Protein 1RKI (pdb70)

B-factor: mean 33.98, std 9.23, range [17.57, 75.01]

Nearest PDB structures (foldseek):
  1rki-assembly2_B  TM=8.905E-01  e=1.228E-16  Pyrobaculum aerophilum
  8tcg-assembly1_C  TM=5.844E-01  e=1.275E-01  synthetic construct
  7lmx-assembly1_A  TM=5.784E-01  e=2.463E-01  synthetic construct
  5kow-assembly1_A  TM=4.210E-01  e=9.748E-01  Nocardia farcinica
  6not-assembly1_A  TM=4.544E-01  e=1.315E+00  Rickettsia prowazekii str. Madrid E

Organism: Pyrobaculum aerophilum (strain ATCC 51768 / DSM 7523 / JCM 9630 / CIP 104966 / NBRC 100827 / IM2) (NCBI:txid178306)

InterPro domains:
  IPR021540 PAE0736-like, N-terminal domain [PF11424] (4-68)
  IPR048305 PAE0736-like, C-terminal domain [PF20997] (70-98)

Secondary structure (DSSP, 8-state):
--EEEEEEE-TT-HHHHHHHHHHHHTTT-TT-EEEEEETTEEEEEE-HHHHHHHHTSHHHHTTEEEEEEESEEESS----SSEEEEEETTEEEEEEPTT--/--EEEEEE--GGGHHIIIIIIHHHHHHH-TT-EEEEEETTEEEEEE-HHHHHHHHTSHHHHTT-SEEEEESEEESS----SS-EEEEETTEEEEE--

CATH classification: 3.30.70.1650

Foldseek 3Di:
DKWKKKWFWDFPCQAVLQVVLLVQLCVVPVPKDKDRFAGRIIIIIDDVVSSVVVCPDPVNVNTTDDMDIFHDKDLDDDDDDQWDWDATNSIITTHHDPDDD/DKKKKKWFFALVCQCCCQPVLQVQLCVVPVPKDKDAQDSGIIIIIDDPVSSCVRCVPCSNVVGTPDMDIFHDKDQDDDDDDQWDWDAGPNITTIHHD

Structure (mmCIF, N/CA/C/O backbone):
data_1RKI
#
_entry.id   1RKI
#
_cell.length_a   105.483
_cell.length_b   43.717
_cell.length_c   52.717
_cell.angle_alpha   90.00
_cell.angle_beta   113.24
_cell.angle_gamma   90.00
#
_symmetry.space_group_name_H-M   'C 1 2 1'
#
loop_
_entity.id
_entity.type
_entity.pdbx_description
1 polymer 'hypothetical protein'
2 non-polymer 'SULFATE ION'
3 non-polymer 'ACETATE ION'
4 non-polymer 'CHLORIDE ION'
5 non-polymer 'HEXAETHYLENE GLYCOL'
6 non-polymer 'TETRAETHYLENE GLYCOL'
7 water water
#
loop_
_atom_site.group_PDB
_atom_site.id
_atom_site.type_symbol
_atom_site.label_atom_id
_atom_site.label_alt_id
_atom_site.label_comp_id
_atom_site.label_asym_id
_atom_site.label_entity_id
_atom_site.label_seq_id
_atom_site.pdbx_PDB_ins_code
_atom_site.Cartn_x
_atom_site.Cartn_y
_atom_site.Cartn_z
_atom_site.occupancy
_atom_site.B_iso_or_equiv
_atom_site.auth_seq_id
_atom_site.auth_comp_id
_atom_site.auth_asym_id
_atom_site.auth_atom_id
_atom_site.pdbx_PDB_model_num
ATOM 1 N N . MET A 1 1 ? -8.064 18.062 23.948 1.00 44.61 1 MET A N 1
ATOM 2 C CA . MET A 1 1 ? -6.625 18.363 24.151 1.00 45.24 1 MET A CA 1
ATOM 3 C C . MET A 1 1 ? -5.853 17.320 23.368 1.00 43.72 1 MET A C 1
ATOM 4 O O . MET A 1 1 ? -6.245 16.142 23.396 1.00 43.15 1 MET A O 1
ATOM 9 N N . LYS A 1 2 ? -4.777 17.733 22.677 1.00 42.11 2 LYS A N 1
ATOM 10 C CA . LYS A 1 2 ? -3.995 16.771 21.875 1.00 40.25 2 LYS A CA 1
ATOM 11 C C . LYS A 1 2 ? -3.101 15.899 22.768 1.00 37.67 2 LYS A C 1
ATOM 12 O O . LYS A 1 2 ? -2.511 16.370 23.758 1.00 36.15 2 LYS A O 1
ATOM 18 N N . LYS A 1 3 ? -3.026 14.623 22.424 1.00 33.83 3 LYS A N 1
ATOM 19 C CA . LYS A 1 3 ? -2.099 13.695 23.063 1.00 33.02 3 LYS A CA 1
ATOM 20 C C . LYS A 1 3 ? -1.120 13.188 22.012 1.00 31.36 3 LYS A C 1
ATOM 21 O O . LYS A 1 3 ? -1.295 13.442 20.772 1.00 29.09 3 LYS A O 1
ATOM 27 N N . HIS A 1 4 ? -0.133 12.397 22.492 1.00 30.59 4 HIS A N 1
ATOM 28 C CA . HIS A 1 4 ? 0.905 11.857 21.658 1.00 28.56 4 HIS A CA 1
ATOM 29 C C . HIS A 1 4 ? 0.793 10.371 21.842 1.00 29.70 4 HIS A C 1
ATOM 30 O O . HIS A 1 4 ? 1.147 9.848 22.902 1.00 28.31 4 HIS A O 1
ATOM 37 N N . ILE A 1 5 ? 0.193 9.736 20.842 1.00 27.25 5 ILE A N 1
ATOM 38 C CA . ILE A 1 5 ? -0.267 8.372 20.958 1.00 27.88 5 ILE A CA 1
ATOM 39 C C . ILE A 1 5 ? 0.640 7.468 20.085 1.00 28.07 5 ILE A C 1
ATOM 40 O O . ILE A 1 5 ? 0.915 7.762 18.914 1.00 27.89 5 ILE A O 1
ATOM 45 N N . ILE A 1 6 ? 1.073 6.360 20.674 1.00 27.18 6 ILE A N 1
ATOM 46 C CA . ILE A 1 6 ? 1.757 5.292 19.938 1.00 28.11 6 ILE A CA 1
ATOM 47 C C . ILE A 1 6 ? 0.779 4.128 19.735 1.00 29.61 6 ILE A C 1
ATOM 48 O O . ILE A 1 6 ? 0.221 3.552 20.685 1.00 29.07 6 ILE A O 1
ATOM 53 N N . ILE A 1 7 ? 0.537 3.812 18.451 1.00 28.56 7 ILE A N 1
ATOM 54 C CA . ILE A 1 7 ? -0.329 2.684 18.056 1.00 27.81 7 ILE A CA 1
ATOM 55 C C . ILE A 1 7 ? 0.514 1.489 17.681 1.00 28.96 7 ILE A C 1
ATOM 56 O O . ILE A 1 7 ? 1.421 1.606 16.889 1.00 28.47 7 ILE A O 1
ATOM 61 N N . LYS A 1 8 ? 0.240 0.348 18.331 1.00 28.33 8 LYS A N 1
ATOM 62 C CA . LYS A 1 8 ? 0.896 -0.910 17.986 1.00 30.44 8 LYS A CA 1
ATOM 63 C C . LYS A 1 8 ? 0.086 -1.546 16.900 1.00 29.43 8 LYS A C 1
ATOM 64 O O . LYS A 1 8 ? -1.122 -1.739 17.060 1.00 30.96 8 LYS A O 1
ATOM 70 N N . THR A 1 9 ? 0.733 -1.833 15.772 1.00 30.09 9 THR A N 1
ATOM 71 C CA . THR A 1 9 ? 0.091 -2.440 14.604 1.00 29.47 9 THR A CA 1
ATOM 72 C C . THR A 1 9 ? 0.557 -3.805 14.358 1.00 28.92 9 THR A C 1
ATOM 73 O O . THR A 1 9 ? 1.502 -4.267 14.972 1.00 32.29 9 THR A O 1
ATOM 77 N N . ILE A 1 10 ? -0.086 -4.486 13.427 1.00 30.02 10 ILE A N 1
ATOM 78 C CA . ILE A 1 10 ? 0.493 -5.695 12.917 1.00 30.74 10 ILE A CA 1
ATOM 79 C C . ILE A 1 10 ? 1.778 -5.370 12.096 1.00 30.22 10 ILE A C 1
ATOM 80 O O . ILE A 1 10 ? 1.971 -4.240 11.548 1.00 30.39 10 ILE A O 1
ATOM 85 N N . PRO A 1 11 ? 2.669 -6.341 12.020 1.00 30.10 11 PRO A N 1
ATOM 86 C CA . PRO A 1 11 ? 3.931 -6.137 11.325 1.00 29.42 11 PRO A CA 1
ATOM 87 C C . PRO A 1 11 ? 3.735 -5.744 9.858 1.00 28.52 11 PRO A C 1
ATOM 88 O O . PRO A 1 11 ? 2.760 -6.116 9.206 1.00 29.37 11 PRO A O 1
ATOM 92 N N . LYS A 1 12 ? 4.634 -4.889 9.379 1.00 27.59 12 LYS A N 1
ATOM 93 C CA . LYS A 1 12 ? 4.794 -4.581 7.958 1.00 30.55 12 LYS A CA 1
ATOM 94 C C . LYS A 1 12 ? 3.810 -3.570 7.391 1.00 29.22 12 LYS A C 1
ATOM 95 O O . LYS A 1 12 ? 3.947 -3.159 6.259 1.00 30.65 12 LYS A O 1
ATOM 101 N N . LYS A 1 13 ? 2.820 -3.175 8.169 1.00 28.67 13 LYS A N 1
ATOM 102 C CA . LYS A 1 13 ? 1.832 -2.205 7.701 1.00 27.38 13 LYS A CA 1
ATOM 103 C C . LYS A 1 13 ? 1.894 -0.825 8.284 1.00 26.98 13 LYS A C 1
ATOM 104 O O . LYS A 1 13 ? 0.947 -0.101 8.146 1.00 27.30 13 LYS A O 1
ATOM 110 N N . GLU A 1 14 ? 2.994 -0.427 8.918 1.00 24.90 14 GLU A N 1
ATOM 111 C CA . GLU A 1 14 ? 3.102 0.852 9.576 1.00 24.93 14 GLU A CA 1
ATOM 112 C C . GLU A 1 14 ? 2.836 2.037 8.638 1.00 23.13 14 GLU A C 1
ATOM 113 O O . GLU A 1 14 ? 2.102 2.995 8.996 1.00 23.76 14 GLU A O 1
ATOM 119 N N . GLU A 1 15 ? 3.539 2.080 7.515 1.00 23.41 15 GLU A N 1
ATOM 120 C CA . GLU A 1 15 ? 3.388 3.168 6.595 1.00 23.33 15 GLU A CA 1
ATOM 121 C C . GLU A 1 15 ? 1.956 3.345 6.079 1.00 24.28 15 GLU A C 1
ATOM 122 O O . GLU A 1 15 ? 1.410 4.474 6.019 1.00 24.69 15 GLU A O 1
ATOM 128 N N . ILE A 1 16 ? 1.345 2.263 5.643 1.00 25.45 16 ILE A N 1
ATOM 129 C CA . ILE A 1 16 ? -0.042 2.383 5.147 1.00 25.99 16 ILE A CA 1
ATOM 130 C C . ILE A 1 16 ? -1.000 2.787 6.257 1.00 25.53 16 ILE A C 1
ATOM 131 O O . ILE A 1 16 ? -1.885 3.579 6.037 1.00 23.53 16 ILE A O 1
ATOM 136 N N . ILE A 1 17 ? -0.845 2.218 7.449 1.00 26.25 17 ILE A N 1
ATOM 137 C CA . ILE A 1 17 ? -1.739 2.590 8.560 1.00 25.91 17 ILE A CA 1
ATOM 138 C C . ILE A 1 17 ? -1.618 4.060 8.933 1.00 26.48 17 ILE A C 1
ATOM 139 O O . ILE A 1 17 ? -2.623 4.726 9.154 1.00 28.02 17 ILE A O 1
ATOM 144 N N . SER A 1 18 ? -0.390 4.613 8.950 1.00 24.51 18 SER A N 1
ATOM 145 C CA . SER A 1 18 ? -0.178 6.004 9.266 1.00 26.47 18 SER A CA 1
ATOM 146 C C . SER A 1 18 ? -0.864 6.874 8.237 1.00 26.34 18 SER A C 1
ATOM 147 O O . SER A 1 18 ? -1.493 7.880 8.566 1.00 25.03 18 SER A O 1
ATOM 150 N N . ARG A 1 19 ? -0.677 6.537 6.963 1.00 24.88 19 ARG A N 1
ATOM 151 C CA . ARG A 1 19 ? -1.254 7.335 5.868 1.00 26.08 19 ARG A CA 1
ATOM 152 C C . ARG A 1 19 ? -2.757 7.333 5.941 1.00 25.18 19 ARG A C 1
ATOM 153 O O . ARG A 1 19 ? -3.397 8.374 5.871 1.00 24.87 19 ARG A O 1
ATOM 161 N N . ASP A 1 20 ? -3.336 6.174 6.164 1.00 25.49 20 ASP A N 1
ATOM 162 C CA . ASP A 1 20 ? -4.785 6.013 6.111 1.00 26.23 20 ASP A CA 1
ATOM 163 C C . ASP A 1 20 ? -5.446 6.606 7.340 1.00 26.46 20 ASP A C 1
ATOM 164 O O . ASP A 1 20 ? -6.527 7.142 7.249 1.00 25.85 20 ASP A O 1
ATOM 169 N N . LEU A 1 21 ? -4.810 6.520 8.515 1.00 27.43 21 LEU A N 1
ATOM 170 C CA . LEU A 1 21 ? -5.364 7.094 9.726 1.00 27.02 21 LEU A CA 1
ATOM 171 C C . LEU A 1 21 ? -5.388 8.603 9.609 1.00 26.70 21 LEU A C 1
ATOM 172 O O . LEU A 1 21 ? -6.356 9.213 9.914 1.00 27.09 21 LEU A O 1
ATOM 177 N N . CYS A 1 22 ? -4.347 9.179 9.037 1.00 27.00 22 CYS A N 1
ATOM 178 C CA . CYS A 1 22 ? -4.330 10.650 8.857 1.00 27.64 22 CYS A CA 1
ATOM 179 C C . CYS A 1 22 ? -5.440 11.148 7.897 1.00 28.78 22 CYS A C 1
ATOM 180 O O . CYS A 1 22 ? -6.068 12.196 8.182 1.00 27.90 22 CYS A O 1
ATOM 183 N N . ASP A 1 23 ? -5.741 10.366 6.835 1.00 28.01 23 ASP A N 1
ATOM 184 C CA . ASP A 1 23 ? -6.821 10.656 5.910 1.00 29.41 23 ASP A CA 1
ATOM 185 C C . ASP A 1 23 ? -8.200 10.464 6.515 1.00 30.33 23 ASP A C 1
ATOM 186 O O . ASP A 1 23 ? -9.132 11.091 6.102 1.00 32.91 23 ASP A O 1
ATOM 191 N N . CYS A 1 24 ? -8.315 9.601 7.510 1.00 28.06 24 CYS A N 1
ATOM 192 C CA . CYS A 1 24 ? -9.562 9.426 8.250 1.00 27.00 24 CYS A CA 1
ATOM 193 C C . CYS A 1 24 ? -9.752 10.512 9.286 1.00 27.12 24 CYS A C 1
ATOM 194 O O . CYS A 1 24 ? -10.858 11.064 9.425 1.00 26.80 24 CYS A O 1
ATOM 197 N N . ILE A 1 25 ? -8.704 10.836 10.018 1.00 25.20 25 ILE A N 1
ATOM 198 C CA . ILE A 1 25 ? -8.858 11.800 11.117 1.00 25.57 25 ILE A CA 1
ATOM 199 C C . ILE A 1 25 ? -8.985 13.260 10.641 1.00 26.79 25 ILE A C 1
ATOM 200 O O . ILE A 1 25 ? -9.615 14.030 11.347 1.00 25.87 25 ILE A O 1
ATOM 205 N N . TYR A 1 26 ? -8.418 13.602 9.465 1.00 26.98 26 TYR A N 1
ATOM 206 C CA . TYR A 1 26 ? -8.438 14.974 8.910 1.00 27.27 26 TYR A CA 1
ATOM 207 C C . TYR A 1 26 ? -9.815 15.632 9.000 1.00 27.99 26 TYR A C 1
ATOM 208 O O . TYR A 1 26 ? -9.913 16.792 9.427 1.00 27.15 26 TYR A O 1
ATOM 217 N N . TYR A 1 27 ? -10.876 14.919 8.639 1.00 28.48 27 TYR A N 1
ATOM 218 C CA . TYR A 1 27 ? -12.240 15.383 8.767 1.00 28.96 27 TYR A CA 1
ATOM 219 C C . TYR A 1 27 ? -12.569 15.966 10.172 1.00 30.26 27 TYR A C 1
ATOM 220 O O . TYR A 1 27 ? -13.229 16.991 10.290 1.00 29.78 27 TYR A O 1
ATOM 229 N N . TYR A 1 28 ? -12.134 15.262 11.206 1.00 29.27 28 TYR A N 1
ATOM 230 C CA . TYR A 1 28 ? -12.384 15.646 12.593 1.00 29.17 28 TYR A CA 1
ATOM 231 C C . TYR A 1 28 ? -11.407 16.668 13.122 1.00 29.11 28 TYR A C 1
ATOM 232 O O . TYR A 1 28 ? -11.752 17.448 14.041 1.00 28.37 28 TYR A O 1
ATOM 241 N N . ASP A 1 29 ? -10.175 16.643 12.590 1.00 28.00 29 ASP A N 1
ATOM 242 C CA . ASP A 1 29 ? -9.060 17.474 13.083 1.00 28.50 29 ASP A CA 1
ATOM 243 C C . ASP A 1 29 ? -8.054 17.754 11.997 1.00 28.53 29 ASP A C 1
ATOM 244 O O . ASP A 1 29 ? -7.205 16.914 11.702 1.00 28.59 29 ASP A O 1
ATOM 249 N N . ASN A 1 30 ? -8.160 18.940 11.377 1.00 29.62 30 ASN A N 1
ATOM 250 C CA . ASN A 1 30 ? -7.335 19.255 10.201 1.00 30.59 30 ASN A CA 1
ATOM 251 C C . ASN A 1 30 ? -5.865 19.408 10.539 1.00 30.91 30 ASN A C 1
ATOM 252 O O . ASN A 1 30 ? -5.030 19.468 9.622 1.00 31.54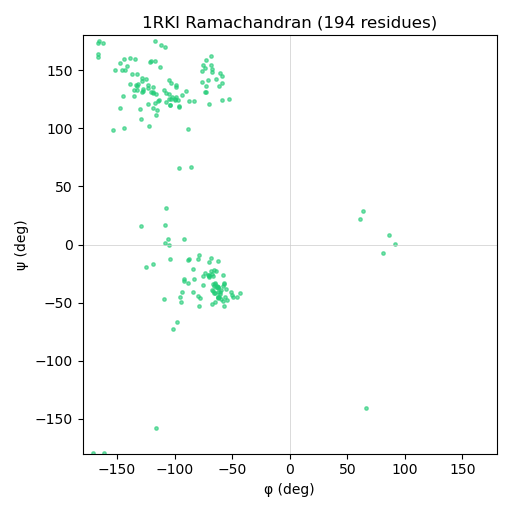 30 ASN A O 1
ATOM 257 N N . SER A 1 31 ? -5.564 19.486 11.837 1.00 29.71 31 SER A N 1
ATOM 258 C CA . SER A 1 31 ? -4.197 19.574 12.386 1.00 29.61 31 SER A CA 1
ATOM 259 C C . SER A 1 31 ? -3.505 18.240 12.756 1.00 28.58 31 SER A C 1
ATOM 260 O O . SER A 1 31 ? -2.373 18.246 13.275 1.00 27.49 31 SER A O 1
ATOM 263 N N . VAL A 1 32 ? -4.144 17.104 12.469 1.00 26.28 32 VAL A N 1
ATOM 264 C CA . VAL A 1 32 ? -3.554 15.835 12.877 1.00 26.48 32 VAL A CA 1
ATOM 265 C C . VAL A 1 32 ? -2.183 15.635 12.220 1.00 26.71 32 VAL A C 1
ATOM 266 O O . VAL A 1 32 ? -1.967 16.066 11.053 1.00 26.25 32 VAL A O 1
ATOM 270 N N . ILE A 1 33 ? -1.296 14.956 12.939 1.00 28.91 33 ILE A N 1
ATOM 271 C CA . ILE A 1 33 ? -0.002 14.502 12.417 1.00 28.56 33 ILE A CA 1
ATOM 272 C C . ILE A 1 33 ? 0.156 13.066 12.670 1.00 28.49 33 ILE A C 1
ATOM 273 O O . ILE A 1 33 ? -0.139 12.600 13.761 1.00 28.11 33 ILE A O 1
ATOM 278 N N . CYS A 1 34 ? 0.563 12.336 11.633 1.00 28.24 34 CYS A N 1
ATOM 279 C CA . CYS A 1 34 ? 0.866 10.938 11.789 1.00 26.75 34 CYS A CA 1
ATOM 280 C C . CYS A 1 34 ? 2.193 10.617 11.136 1.00 27.84 34 CYS A C 1
ATOM 281 O O . CYS A 1 34 ? 2.509 11.201 10.083 1.00 29.40 34 CYS A O 1
ATOM 284 N N . LYS A 1 35 ? 2.954 9.652 11.697 1.00 25.77 35 LYS A N 1
ATOM 285 C CA . LYS A 1 35 ? 4.116 9.081 11.010 1.00 27.19 35 LYS A CA 1
ATOM 286 C C . LYS A 1 35 ? 4.341 7.663 11.478 1.00 27.54 35 LYS A C 1
ATOM 287 O O . LYS A 1 35 ? 4.075 7.342 12.663 1.00 26.89 35 LYS A O 1
ATOM 293 N N . PRO A 1 36 ? 4.901 6.804 10.606 1.00 26.43 36 PRO A N 1
ATOM 294 C CA . PRO A 1 36 ? 5.406 5.516 11.088 1.00 27.27 36 PRO A CA 1
ATOM 295 C C . PRO A 1 36 ? 6.706 5.777 11.890 1.00 28.49 36 PRO A C 1
ATOM 296 O O . PRO A 1 36 ? 7.568 6.564 11.421 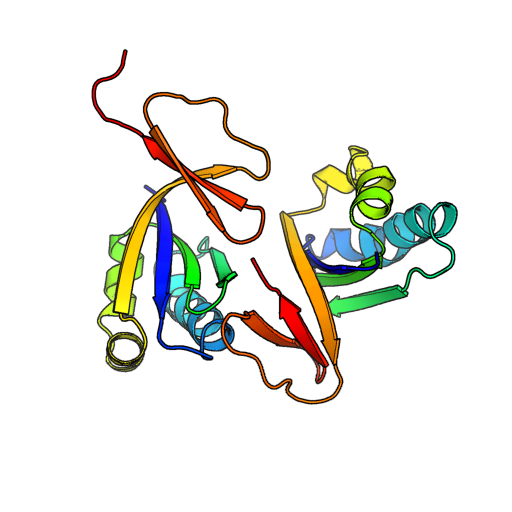1.00 29.22 36 PRO A O 1
ATOM 300 N N . ILE A 1 37 ? 6.876 5.130 13.032 1.00 29.07 37 ILE A N 1
ATOM 301 C CA . ILE A 1 37 ? 7.973 5.445 13.952 1.00 30.98 37 ILE A CA 1
ATOM 302 C C . ILE A 1 37 ? 8.899 4.304 14.362 1.00 31.41 37 ILE A C 1
ATOM 303 O O . ILE A 1 37 ? 10.060 4.561 14.717 1.00 33.00 37 ILE A O 1
ATOM 308 N N . GLY A 1 38 ? 8.465 3.042 14.202 1.00 31.22 38 GLY A N 1
ATOM 309 C CA . GLY A 1 38 ? 9.296 1.866 14.455 1.00 30.45 38 GLY A CA 1
ATOM 310 C C . GLY A 1 38 ? 8.596 0.594 13.974 1.00 29.29 38 GLY A C 1
ATOM 311 O O . GLY A 1 38 ? 7.459 0.667 13.429 1.00 26.81 38 GLY A O 1
ATOM 312 N N . PRO A 1 39 ? 9.226 -0.560 14.157 1.00 28.58 39 PRO A N 1
ATOM 313 C CA . PRO A 1 39 ? 8.602 -1.844 13.810 1.00 29.15 39 PRO A CA 1
ATOM 314 C C . PRO A 1 39 ? 7.307 -1.992 14.602 1.00 29.47 39 PRO A C 1
ATOM 315 O O . PRO A 1 39 ? 7.334 -1.903 15.837 1.00 30.50 39 PRO A O 1
ATOM 319 N N . SER A 1 40 ? 6.205 -2.204 13.894 1.00 29.72 40 SER A N 1
ATOM 320 C CA . SER A 1 40 ? 4.893 -2.355 14.470 1.00 28.94 40 SER A CA 1
ATOM 321 C C . SER A 1 40 ? 4.400 -1.118 15.265 1.00 28.53 40 SER A C 1
ATOM 322 O O . SER A 1 40 ? 3.488 -1.250 16.085 1.00 27.69 40 SER A O 1
ATOM 325 N N . LYS A 1 41 ? 4.940 0.070 15.000 1.00 28.85 41 LYS A N 1
ATOM 326 C CA . LYS A 1 41 ? 4.508 1.274 15.725 1.00 28.44 41 LYS A CA 1
ATOM 327 C C . LYS A 1 41 ? 4.266 2.527 14.848 1.00 29.06 41 LYS A C 1
ATOM 328 O O . LYS A 1 41 ? 5.126 2.885 14.026 1.00 28.06 41 LYS A O 1
ATOM 334 N N . VAL A 1 42 ? 3.129 3.169 15.091 1.00 27.79 42 VAL A N 1
ATOM 335 C CA . VAL A 1 42 ? 2.715 4.420 14.436 1.00 27.71 42 VAL A CA 1
ATOM 336 C C . VAL A 1 42 ? 2.448 5.504 15.484 1.00 28.77 42 VAL A C 1
ATOM 337 O O . VAL A 1 42 ? 1.813 5.206 16.479 1.00 27.69 42 VAL A O 1
ATOM 341 N N . TYR A 1 43 ? 2.959 6.705 15.232 1.00 26.93 43 TYR A N 1
ATOM 342 C CA . TYR A 1 43 ? 2.671 7.936 16.001 1.00 26.51 43 TYR A CA 1
ATOM 343 C C . TYR A 1 43 ? 1.538 8.788 15.428 1.00 27.80 43 TYR A C 1
ATOM 344 O O . TYR A 1 43 ? 1.546 9.112 14.227 1.00 27.83 43 TYR A O 1
ATOM 353 N N . VAL A 1 44 ? 0.569 9.153 16.282 1.00 25.48 44 VAL A N 1
ATOM 354 C CA . VAL A 1 44 ? -0.483 10.135 15.913 1.00 26.46 44 VAL A CA 1
ATOM 355 C C . VAL A 1 44 ? -0.609 11.165 17.006 1.00 26.69 44 VAL A C 1
ATOM 356 O O . VAL A 1 44 ? -0.632 10.802 18.200 1.00 25.96 44 VAL A O 1
ATOM 360 N N . SER A 1 45 ? -0.749 12.432 16.630 1.00 26.95 45 SER A N 1
ATOM 361 C CA . SER A 1 45 ? -1.076 13.488 17.552 1.00 28.61 45 SER A CA 1
ATOM 362 C C . SER A 1 45 ? -2.423 14.044 17.163 1.00 28.30 45 SER A C 1
ATOM 363 O O . SER A 1 45 ? -2.586 14.633 16.080 1.00 28.35 45 SER A O 1
ATOM 366 N N . THR A 1 46 ? -3.391 13.777 18.037 1.00 27.12 46 THR A N 1
ATOM 367 C CA . THR A 1 46 ? -4.753 14.297 17.976 1.00 27.84 46 THR A CA 1
ATOM 368 C C . THR A 1 46 ? -5.397 14.030 19.337 1.00 27.75 46 THR A C 1
ATOM 369 O O . THR A 1 46 ? -4.790 13.514 20.198 1.00 28.09 46 THR A O 1
ATOM 373 N N . SER A 1 47 ? -6.600 14.507 19.521 1.00 28.98 47 SER A N 1
ATOM 374 C CA . SER A 1 47 ? -7.435 14.113 20.705 1.00 30.74 47 SER A CA 1
ATOM 375 C C . SER A 1 47 ? -7.841 12.636 20.625 1.00 32.80 47 SER A C 1
ATOM 376 O O . SER A 1 47 ? -7.979 12.048 19.521 1.00 33.06 47 SER A O 1
ATOM 380 N N . LEU A 1 48 ? -8.029 12.018 21.781 1.00 31.52 48 LEU A N 1
ATOM 381 C CA . LEU A 1 48 ? -8.246 10.562 21.814 1.00 32.57 48 LEU A CA 1
ATOM 382 C C . LEU A 1 48 ? -9.563 10.175 21.127 1.00 31.94 48 LEU A C 1
ATOM 383 O O . LEU A 1 48 ? -9.648 9.123 20.456 1.00 30.47 48 LEU A O 1
ATOM 388 N N . GLU A 1 49 ? -10.545 11.047 21.303 1.00 32.67 49 GLU A N 1
ATOM 389 C CA . GLU A 1 49 ? -11.881 10.875 20.757 1.00 34.17 49 GLU A CA 1
ATOM 390 C C . GLU A 1 49 ? -11.866 10.803 19.217 1.00 33.29 49 GLU A C 1
ATOM 391 O O . GLU A 1 49 ? -12.545 9.967 18.625 1.00 33.31 49 GLU A O 1
ATOM 401 N N . ASN A 1 50 ? -11.078 11.670 18.602 1.00 32.32 50 ASN A N 1
ATOM 402 C CA . ASN A 1 50 ? -10.893 11.681 17.132 1.00 31.17 50 ASN A CA 1
ATOM 403 C C . ASN A 1 50 ? -10.194 10.424 16.655 1.00 32.50 50 ASN A C 1
ATOM 404 O O . ASN A 1 50 ? -10.650 9.798 15.647 1.00 32.34 50 ASN A O 1
ATOM 409 N N . LEU A 1 51 ? -9.169 9.980 17.391 1.00 29.98 51 LEU A N 1
ATOM 410 C CA . LEU A 1 51 ? -8.514 8.709 17.074 1.00 30.65 51 LEU A CA 1
ATOM 411 C C . LEU A 1 51 ? -9.492 7.508 17.136 1.00 32.36 51 LEU A C 1
ATOM 412 O O . LEU A 1 51 ? -9.473 6.655 16.225 1.00 31.30 51 LEU A O 1
ATOM 417 N N . GLU A 1 52 ? -10.286 7.442 18.211 1.00 32.11 52 GLU A N 1
ATOM 418 C CA . GLU A 1 52 ? -11.205 6.303 18.438 1.00 33.75 52 GLU A CA 1
ATOM 419 C C . GLU A 1 52 ? -12.308 6.279 17.397 1.00 33.18 52 GLU A C 1
ATOM 420 O O . GLU A 1 52 ? -12.726 5.194 17.040 1.00 33.06 52 GLU A O 1
ATOM 426 N N . LYS A 1 53 ? -12.770 7.443 16.937 1.00 32.59 53 LYS A N 1
ATOM 427 C CA . LYS A 1 53 ? -13.787 7.453 15.858 1.00 33.23 53 LYS A CA 1
ATOM 428 C C . LYS A 1 53 ? -13.307 6.726 14.617 1.00 31.95 53 LYS A C 1
ATOM 429 O O . LYS A 1 53 ? -14.092 6.024 13.957 1.00 31.40 53 LYS A O 1
ATOM 435 N N . CYS A 1 54 ? -12.005 6.844 14.339 1.00 31.52 54 CYS A N 1
ATOM 436 C CA . CYS A 1 54 ? -11.367 6.123 13.224 1.00 30.80 54 CYS A CA 1
ATOM 437 C C . CYS A 1 54 ? -10.932 4.684 13.532 1.00 31.12 54 CYS A C 1
ATOM 438 O O . CYS A 1 54 ? -11.122 3.782 12.710 1.00 31.71 54 CYS A O 1
ATOM 441 N N . LEU A 1 55 ? -10.363 4.436 14.716 1.00 31.07 55 LEU A N 1
ATOM 442 C CA . LEU A 1 55 ? -9.907 3.092 15.104 1.00 32.99 55 LEU A CA 1
ATOM 443 C C . LEU A 1 55 ? -11.024 2.039 15.229 1.00 33.59 55 LEU A C 1
ATOM 444 O O . LEU A 1 55 ? -10.740 0.842 15.108 1.00 35.18 55 LEU A O 1
ATOM 449 N N . GLN A 1 56 ? -12.253 2.460 15.442 1.00 32.57 56 GLN A N 1
ATOM 450 C CA . GLN A 1 56 ? -13.408 1.566 15.394 1.00 34.52 56 GLN A CA 1
ATOM 451 C C . GLN A 1 56 ? -13.930 1.200 14.005 1.00 32.88 56 GLN A C 1
ATOM 452 O O . GLN A 1 56 ? -14.843 0.358 13.887 1.00 33.98 56 GLN A O 1
ATOM 458 N N . LEU A 1 57 ? -13.465 1.819 12.942 1.00 30.11 57 LEU A N 1
ATOM 459 C CA . LEU A 1 57 ? -13.856 1.360 11.602 1.00 29.08 57 LEU A CA 1
ATOM 460 C C . LEU A 1 57 ? -13.255 -0.025 11.318 1.00 28.25 57 LEU A C 1
ATOM 461 O O . LEU A 1 57 ? -12.159 -0.349 11.793 1.00 27.86 57 LEU A O 1
ATOM 466 N N . HIS A 1 58 ? -13.974 -0.837 10.521 1.00 25.63 58 HIS A N 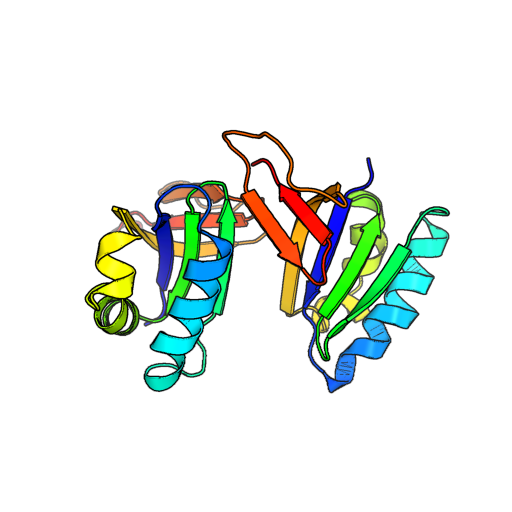1
ATOM 467 C CA . HIS A 1 58 ? -13.572 -2.187 10.221 1.00 25.44 58 HIS A CA 1
ATOM 468 C C . HIS A 1 58 ? -12.162 -2.273 9.758 1.00 25.38 58 HIS A C 1
ATOM 469 O O . HIS A 1 58 ? -11.383 -3.157 10.260 1.00 23.46 58 HIS A O 1
ATOM 476 N N . TYR A 1 59 ? -11.748 -1.338 8.868 1.00 24.32 59 TYR A N 1
ATOM 477 C CA . TYR A 1 59 ? -10.440 -1.428 8.252 1.00 24.01 59 TYR A CA 1
ATOM 478 C C . TYR A 1 59 ? -9.305 -1.400 9.333 1.00 26.22 59 TYR A C 1
ATOM 479 O O . TYR A 1 59 ? -8.295 -2.169 9.220 1.00 26.37 59 TYR A O 1
ATOM 488 N N . PHE A 1 60 ? -9.490 -0.579 10.348 1.00 27.08 60 PHE A N 1
ATOM 489 C CA . PHE A 1 60 ? -8.415 -0.296 11.346 1.00 28.69 60 PHE A CA 1
ATOM 490 C C . PHE A 1 60 ? -8.459 -1.291 12.477 1.00 31.40 60 PHE A C 1
ATOM 491 O O . PHE A 1 60 ? -7.412 -1.647 12.997 1.00 31.08 60 PHE A O 1
ATOM 499 N N . LYS A 1 61 ? -9.666 -1.767 12.831 1.00 33.44 61 LYS A N 1
ATOM 500 C CA . LYS A 1 61 ? -9.840 -2.812 13.860 1.00 35.10 61 LYS A CA 1
ATOM 501 C C . LYS A 1 61 ? -8.946 -3.996 13.579 1.00 35.48 61 LYS A C 1
ATOM 502 O O . LYS A 1 61 ? -8.332 -4.516 14.488 1.00 34.57 61 LYS A O 1
ATOM 508 N N . LYS A 1 62 ? -8.843 -4.383 12.299 1.00 35.66 62 LYS A N 1
ATOM 509 C CA . LYS A 1 62 ? -8.047 -5.568 11.915 1.00 36.22 62 LYS A CA 1
ATOM 510 C C . LYS A 1 62 ? -6.507 -5.361 12.074 1.00 34.72 62 LYS A C 1
ATOM 511 O O . LYS A 1 62 ? -5.696 -6.269 12.233 1.00 36.66 62 LYS A O 1
ATOM 517 N N . LEU A 1 63 ? -6.106 -4.131 11.973 1.00 32.95 63 LEU A N 1
ATOM 518 C CA . LEU A 1 63 ? -4.689 -3.827 11.781 1.00 31.27 63 LEU A CA 1
ATOM 519 C C . LEU A 1 63 ? -4.025 -3.314 13.033 1.00 30.57 63 LEU A C 1
ATOM 520 O O . LEU A 1 63 ? -2.784 -3.211 13.060 1.00 28.78 63 LEU A O 1
ATOM 525 N N . VAL A 1 64 ? -4.809 -2.955 14.053 1.00 31.84 64 VAL A N 1
ATOM 526 C CA . VAL A 1 64 ? -4.276 -2.267 15.253 1.00 32.05 64 VAL A CA 1
ATOM 527 C C . VAL A 1 64 ? -4.494 -3.192 16.452 1.00 33.24 64 VAL A C 1
ATOM 528 O O . VAL A 1 64 ? -5.611 -3.739 16.651 1.00 32.89 64 VAL A O 1
ATOM 532 N N . LYS A 1 65 ? -3.432 -3.405 17.206 1.00 33.01 65 LYS A N 1
ATOM 533 C CA . LYS A 1 65 ? -3.408 -4.298 18.370 1.00 35.12 65 LYS A CA 1
ATOM 534 C C . LYS A 1 65 ? -3.656 -3.538 19.697 1.00 34.93 65 LYS A C 1
ATOM 535 O O . LYS A 1 65 ? -4.351 -4.038 20.561 1.00 36.76 65 LYS A O 1
ATOM 541 N N . ASN A 1 66 ? -3.020 -2.403 19.909 1.00 34.33 66 ASN A N 1
ATOM 542 C CA . ASN A 1 66 ? -3.192 -1.625 21.137 1.00 34.00 66 ASN A CA 1
ATOM 543 C C . ASN A 1 66 ? -2.707 -0.209 20.943 1.00 32.95 66 ASN A C 1
ATOM 544 O O . ASN A 1 66 ? -2.137 0.103 19.895 1.00 31.78 66 ASN A O 1
ATOM 549 N N . ILE A 1 67 ? -2.941 0.632 21.950 1.00 30.86 67 ILE A N 1
ATOM 550 C CA . ILE A 1 67 ? -2.384 1.978 21.931 1.00 31.61 67 ILE A CA 1
ATOM 551 C C . ILE A 1 67 ? -1.764 2.376 23.252 1.00 30.30 67 ILE A C 1
ATOM 552 O O . ILE A 1 67 ? -2.158 1.822 24.304 1.00 30.21 67 ILE A O 1
ATOM 557 N N . GLU A 1 68 ? -0.884 3.382 23.228 1.00 29.76 68 GLU A N 1
ATOM 558 C CA . GLU A 1 68 ? -0.252 3.887 24.469 1.00 31.94 68 GLU A CA 1
ATOM 559 C C . GLU A 1 68 ? -0.305 5.384 24.381 1.00 30.77 68 GLU A C 1
ATOM 560 O O . GLU A 1 68 ? 0.083 5.956 23.365 1.00 28.69 68 GLU A O 1
ATOM 566 N N . ILE A 1 69 ? -0.820 6.042 25.408 1.00 30.01 69 ILE A N 1
ATOM 567 C CA . ILE A 1 69 ? -1.016 7.469 25.350 1.00 28.68 69 ILE A CA 1
ATOM 568 C C . ILE A 1 69 ? 0.051 8.214 26.197 1.00 29.33 69 ILE A C 1
ATOM 569 O O . ILE A 1 69 ? 0.231 7.898 27.386 1.00 28.99 69 ILE A O 1
ATOM 574 N N . PHE A 1 70 ? 0.713 9.208 25.605 1.00 29.20 70 PHE A N 1
ATOM 575 C CA . PHE A 1 70 ? 1.754 10.003 26.255 1.00 29.64 70 PHE A CA 1
ATOM 576 C C . PHE A 1 70 ? 1.308 11.453 26.236 1.00 30.86 70 PHE A C 1
ATOM 577 O O . PHE A 1 70 ? 0.475 11.860 25.396 1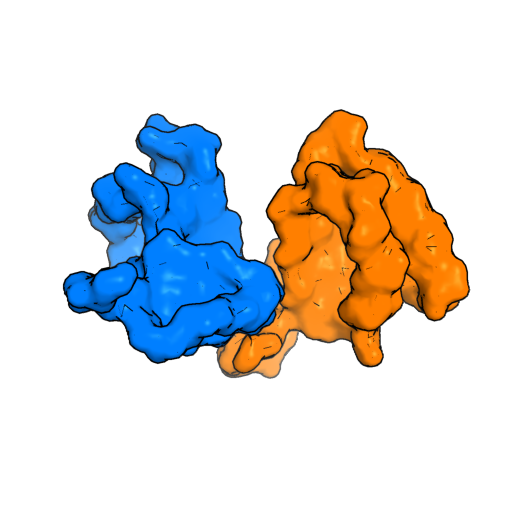.00 30.03 70 PHE A O 1
ATOM 585 N N . ASP A 1 71 ? 1.893 12.214 27.160 1.00 33.57 71 ASP A N 1
ATOM 586 C CA . ASP A 1 71 ? 1.591 13.618 27.392 1.00 35.21 71 ASP A CA 1
ATOM 587 C C . ASP A 1 71 ? 2.486 14.536 26.599 1.00 36.06 71 ASP A C 1
ATOM 588 O O . ASP A 1 71 ? 2.029 15.632 26.240 1.00 36.55 71 ASP A O 1
ATOM 593 N N . GLU A 1 72 ? 3.742 14.119 26.347 1.00 36.82 72 GLU A N 1
ATOM 594 C CA . GLU A 1 72 ? 4.725 14.951 25.663 1.00 37.28 72 GLU A CA 1
ATOM 595 C C . GLU A 1 72 ? 5.598 14.177 24.704 1.00 37.37 72 GLU A C 1
ATOM 596 O O . GLU A 1 72 ? 5.837 12.994 24.885 1.00 35.67 72 GLU A O 1
ATOM 602 N N . VAL A 1 73 ? 6.102 14.889 23.701 1.00 37.41 73 VAL A N 1
ATOM 603 C CA . VAL A 1 73 ? 7.148 14.358 22.838 1.00 38.69 73 VAL A CA 1
ATOM 604 C C . VAL A 1 73 ? 8.320 15.390 22.769 1.00 39.83 73 VAL A C 1
ATOM 605 O O . VA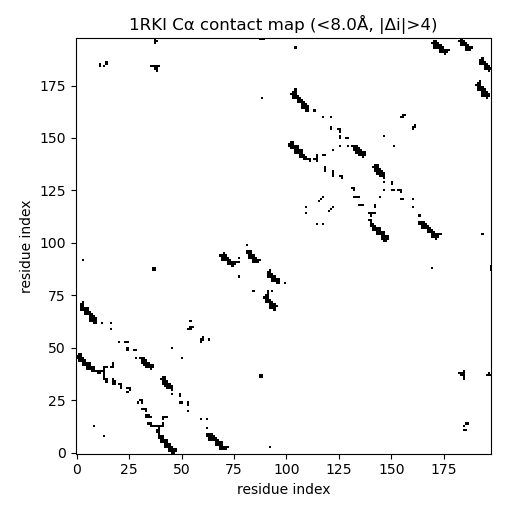L A 1 73 ? 8.066 16.595 22.760 1.00 39.94 73 VAL A O 1
ATOM 609 N N . HIS A 1 74 ? 9.567 14.916 22.768 1.00 40.14 74 HIS A N 1
ATOM 610 C CA . HIS A 1 74 ? 10.777 15.755 22.688 1.00 41.57 74 HIS A CA 1
ATOM 611 C C . HIS A 1 74 ? 11.767 15.118 21.713 1.00 42.38 74 HIS A C 1
ATOM 612 O O . HIS A 1 74 ? 11.830 13.884 21.615 1.00 42.04 74 HIS A O 1
ATOM 619 N N . ASN A 1 75 ? 12.547 15.932 20.991 1.00 43.60 75 ASN A N 1
ATOM 620 C CA . ASN A 1 75 ? 13.619 15.382 20.148 1.00 44.19 75 ASN A CA 1
ATOM 621 C C . ASN A 1 75 ? 14.956 15.208 20.881 1.00 44.11 75 ASN A C 1
ATOM 622 O O . ASN A 1 75 ? 15.852 14.547 20.361 1.00 44.83 75 ASN A O 1
ATOM 627 N N . SER A 1 76 ? 15.087 15.809 22.064 1.00 43.79 76 SER A N 1
ATOM 628 C CA . SER A 1 76 ? 16.266 15.624 22.943 1.00 43.45 76 SER A CA 1
ATOM 629 C C . SER A 1 76 ? 15.824 14.966 24.250 1.00 42.93 76 SER A C 1
ATOM 630 O O . SER A 1 76 ? 14.652 15.082 24.608 1.00 42.10 76 SER A O 1
ATOM 634 N N . LYS A 1 77 ? 16.755 14.323 24.968 1.00 41.96 77 LYS A N 1
ATOM 635 C CA . LYS A 1 77 ? 16.419 13.641 26.232 1.00 42.06 77 LYS A CA 1
ATOM 636 C C . LYS A 1 77 ? 15.688 14.576 27.166 1.00 40.08 77 LYS A C 1
ATOM 637 O O . LYS A 1 77 ? 16.191 15.643 27.448 1.00 37.82 77 LYS A O 1
ATOM 643 N N . PRO A 1 78 ? 14.502 14.179 27.645 1.00 38.95 78 PRO A N 1
ATOM 644 C CA . PRO A 1 78 ? 13.748 15.014 28.590 1.00 38.26 78 PRO A CA 1
ATOM 645 C C . PRO A 1 78 ? 14.458 15.089 29.936 1.00 39.21 78 PRO A C 1
ATOM 646 O O . PRO A 1 78 ? 15.312 14.261 30.234 1.00 39.22 78 PRO A O 1
ATOM 650 N N . ASN A 1 79 ? 14.101 16.072 30.742 1.00 38.59 79 ASN A N 1
ATOM 651 C CA . ASN A 1 79 ? 14.826 16.303 31.976 1.00 39.35 79 ASN A CA 1
ATOM 652 C C . ASN A 1 79 ? 14.051 15.816 33.230 1.00 39.05 79 ASN A C 1
ATOM 653 O O . ASN A 1 79 ? 14.514 16.006 34.373 1.00 39.06 79 ASN A O 1
ATOM 658 N N . CYS A 1 80 ? 12.855 15.274 33.025 1.00 39.05 80 CYS A N 1
ATOM 659 C CA . CYS A 1 80 ? 12.018 14.822 34.153 1.00 40.02 80 CYS A CA 1
ATOM 660 C C . CYS A 1 80 ? 12.556 13.505 34.774 1.00 39.49 80 CYS A C 1
ATOM 661 O O . CYS A 1 80 ? 13.212 12.673 34.072 1.00 39.24 80 CYS A O 1
ATOM 664 N N . ASP A 1 81 ? 12.286 13.329 36.074 1.00 37.24 81 ASP A N 1
ATOM 665 C CA . ASP A 1 81 ? 12.623 12.099 36.800 1.00 38.19 81 ASP A CA 1
ATOM 666 C C . ASP A 1 81 ? 11.362 11.288 37.160 1.00 36.70 81 ASP A C 1
ATOM 667 O O . ASP A 1 81 ? 11.336 10.063 37.019 1.00 33.08 81 ASP A O 1
ATOM 672 N N . LYS A 1 82 ? 10.345 11.962 37.691 1.00 35.02 82 LYS A N 1
ATOM 673 C CA . LYS A 1 82 ? 9.124 11.290 38.171 1.00 35.19 82 LYS A CA 1
ATOM 674 C C . LYS A 1 82 ? 8.117 11.088 36.997 1.00 34.85 82 LYS A C 1
ATOM 675 O O . LYS A 1 82 ? 7.057 11.728 36.880 1.00 35.41 82 LYS A O 1
ATOM 681 N N . CYS A 1 83 ? 8.533 10.245 36.066 1.00 33.50 83 CYS A N 1
ATOM 682 C CA . CYS A 1 83 ? 7.878 10.100 34.770 1.00 33.55 83 CYS A CA 1
ATOM 683 C C . CYS A 1 83 ? 8.387 8.819 34.080 1.00 33.34 83 CYS A C 1
ATOM 684 O O . CYS A 1 83 ? 9.462 8.279 34.401 1.00 31.97 83 CYS A O 1
ATOM 687 N N . LEU A 1 84 ? 7.607 8.361 33.105 1.00 32.28 84 LEU A N 1
ATOM 688 C CA . LEU A 1 84 ? 8.052 7.334 32.186 1.00 32.46 84 LEU A CA 1
ATOM 689 C C . LEU A 1 84 ? 8.554 8.004 30.908 1.00 31.18 84 LEU A C 1
ATOM 690 O O . LEU A 1 84 ? 7.806 8.738 30.265 1.00 31.20 84 LEU A O 1
ATOM 695 N N . ILE A 1 85 ? 9.792 7.717 30.522 1.00 31.68 85 ILE A N 1
ATOM 696 C CA . ILE A 1 85 ? 10.356 8.148 29.253 1.00 31.76 85 ILE A CA 1
ATOM 697 C C . ILE A 1 85 ? 10.609 6.905 28.381 1.00 33.45 85 ILE A C 1
ATOM 698 O O . ILE A 1 85 ? 11.312 5.970 28.774 1.00 32.77 85 ILE A O 1
ATOM 703 N N . VAL A 1 86 ? 10.031 6.926 27.199 1.00 33.01 86 VAL A N 1
ATOM 704 C CA . VAL A 1 86 ? 10.228 5.883 26.193 1.00 34.08 86 VAL A CA 1
ATOM 705 C C . VAL A 1 86 ? 10.859 6.470 24.936 1.00 35.42 86 VAL A C 1
ATOM 706 O O . VAL A 1 86 ? 10.366 7.467 24.423 1.00 32.42 86 VAL A O 1
ATOM 710 N N . GLU A 1 87 ? 11.931 5.861 24.426 1.00 37.93 87 GLU A N 1
ATOM 711 C CA . GLU A 1 87 ? 12.564 6.347 23.202 1.00 40.21 87 GLU A CA 1
ATOM 712 C C . GLU A 1 87 ? 12.161 5.441 22.013 1.00 41.80 87 GLU A C 1
ATOM 713 O O . GLU A 1 87 ? 12.294 4.225 22.109 1.00 41.95 87 GLU A O 1
ATOM 719 N N . ILE A 1 88 ? 11.613 6.048 20.955 1.00 43.85 88 ILE A N 1
ATOM 720 C CA . ILE A 1 88 ? 11.126 5.352 19.734 1.00 45.70 88 ILE A CA 1
ATOM 721 C C . ILE A 1 88 ? 11.396 6.259 18.524 1.00 47.06 88 ILE A C 1
ATOM 722 O O . ILE A 1 88 ? 10.933 7.408 18.475 1.00 46.93 88 ILE A O 1
ATOM 727 N N . GLY A 1 89 ? 12.049 5.699 17.511 1.00 49.17 89 GLY A N 1
ATOM 728 C CA . GLY A 1 89 ? 12.874 6.478 16.592 1.00 49.74 89 GLY A CA 1
ATOM 729 C C . GLY A 1 89 ? 14.012 6.960 17.495 1.00 50.07 89 GLY A C 1
ATOM 730 O O . GLY A 1 89 ? 14.481 6.208 18.370 1.00 51.03 89 GLY A O 1
ATOM 731 N N . GLY A 1 90 ? 14.457 8.207 17.309 1.00 49.51 90 GLY A N 1
ATOM 732 C CA . GLY A 1 90 ? 15.273 8.882 18.308 1.00 47.93 90 GLY A CA 1
ATOM 733 C C . GLY A 1 90 ? 14.449 9.957 18.993 1.00 47.25 90 GLY A C 1
ATOM 734 O O . GLY A 1 90 ? 14.983 10.974 19.438 1.00 48.32 90 GLY A O 1
ATOM 735 N N . VAL A 1 91 ? 13.149 9.702 19.095 1.00 44.49 91 VAL A N 1
ATOM 736 C CA . VAL A 1 91 ? 12.169 10.624 19.645 1.00 43.26 91 VAL A CA 1
ATOM 737 C C . VAL A 1 91 ? 11.834 10.137 21.069 1.00 41.33 91 VAL A C 1
ATOM 738 O O . VAL A 1 91 ? 11.707 8.941 21.288 1.00 41.05 91 VAL A O 1
ATOM 742 N N . TYR A 1 92 ? 11.698 11.065 22.026 1.00 39.78 92 TYR A N 1
ATOM 743 C CA . TYR A 1 92 ? 11.402 10.733 23.428 1.00 38.52 92 TYR A CA 1
ATOM 744 C C . TYR A 1 92 ? 9.928 11.027 23.782 1.00 37.57 92 TYR A C 1
ATOM 745 O O . TYR A 1 92 ? 9.455 12.158 23.681 1.00 38.59 92 TYR A O 1
ATOM 754 N N . PHE A 1 93 ? 9.186 9.998 24.189 1.00 34.81 93 PHE A N 1
ATOM 755 C CA . PHE A 1 93 ? 7.825 10.171 24.646 1.00 33.46 93 PHE A CA 1
ATOM 756 C C . PHE A 1 93 ? 7.785 10.197 26.184 1.00 32.51 93 PHE A C 1
ATOM 757 O O . PHE A 1 93 ? 8.406 9.380 26.825 1.00 30.89 93 PHE A O 1
ATOM 765 N N . VAL A 1 94 ? 7.047 11.127 26.760 1.00 31.31 94 VAL A N 1
ATOM 766 C CA . VAL A 1 94 ? 6.940 11.228 28.232 1.00 32.03 94 VAL A CA 1
ATOM 767 C C . VAL A 1 94 ? 5.491 11.083 28.706 1.00 32.51 94 VAL A C 1
ATOM 768 O O . VAL A 1 94 ? 4.567 11.753 28.155 1.00 31.54 94 VAL A O 1
ATOM 772 N N . ARG A 1 95 ? 5.307 10.219 29.712 1.00 32.04 95 ARG A N 1
ATOM 773 C CA . ARG A 1 95 ? 4.077 10.132 30.485 1.00 33.28 95 ARG A CA 1
ATOM 774 C C . ARG A 1 95 ? 4.358 10.529 31.961 1.00 34.89 95 ARG A C 1
ATOM 775 O O . ARG A 1 95 ? 5.116 9.884 32.683 1.00 32.69 95 ARG A O 1
ATOM 783 N N . ARG A 1 96 ? 3.739 11.617 32.388 1.00 36.57 96 ARG A N 1
ATOM 784 C CA . ARG A 1 96 ? 3.970 12.161 33.710 1.00 39.06 96 ARG A CA 1
ATOM 785 C C . ARG A 1 96 ? 3.260 11.348 34.799 1.00 39.38 96 ARG A C 1
ATOM 786 O O . ARG A 1 96 ? 2.215 10.783 34.557 1.00 39.16 96 ARG A O 1
ATOM 794 N N . VAL A 1 97 ? 3.853 11.313 35.987 1.00 41.04 97 VAL A N 1
ATOM 795 C CA . VAL A 1 97 ? 3.200 10.785 37.172 1.00 42.43 97 VAL A CA 1
ATOM 796 C C . VAL A 1 97 ? 2.326 11.920 37.752 1.00 43.40 97 VAL A C 1
ATOM 797 O O . VAL A 1 97 ? 2.817 13.025 38.085 1.00 44.01 97 VAL A O 1
ATOM 801 N N . ASN A 1 98 ? 1.037 11.641 37.904 1.00 43.92 98 ASN A N 1
ATOM 802 C CA . ASN A 1 98 ? 0.110 12.620 38.551 1.00 45.13 98 ASN A CA 1
ATOM 803 C C . ASN A 1 98 ? 0.393 12.962 40.056 1.00 43.15 98 ASN A C 1
ATOM 804 O O . ASN A 1 98 ? 0.844 12.104 40.843 1.00 43.60 98 ASN A O 1
ATOM 809 N N . GLY A 1 99 ? 0.203 14.231 40.436 1.00 41.58 99 GLY A N 1
ATOM 810 C CA . GLY A 1 99 ? 0.294 14.646 41.826 1.00 39.64 99 GLY A CA 1
ATOM 811 C C . GLY A 1 99 ? 1.661 15.119 42.338 1.00 40.38 99 GLY A C 1
ATOM 812 O O . GLY A 1 99 ? 1.826 15.493 43.541 1.00 34.87 99 GLY A O 1
ATOM 813 N N . VAL A 1 100 ? 2.652 15.110 41.444 1.00 41.44 100 VAL A N 1
ATOM 814 C CA . VAL A 1 100 ? 3.966 15.685 41.800 1.00 44.54 100 VAL A CA 1
ATOM 815 C C . VAL A 1 100 ? 3.863 17.226 41.822 1.00 46.41 100 VAL A C 1
ATOM 816 O O . VAL A 1 100 ? 3.313 17.826 40.876 1.00 47.02 100 VAL A O 1
ATOM 820 N N . PRO A 1 101 ? 4.348 17.875 42.888 1.00 48.02 101 PRO A N 1
ATOM 821 C CA . PRO A 1 101 ? 4.345 19.355 42.975 1.00 49.01 101 PRO A CA 1
ATOM 822 C C . PRO A 1 101 ? 5.385 20.052 42.060 1.00 49.49 101 PRO A C 1
ATOM 823 O O . PRO A 1 101 ? 5.089 20.258 40.873 1.00 50.72 101 PRO A O 1
ATOM 827 N N . MET B 1 1 ? 28.885 7.553 9.780 1.00 40.48 1 MET B N 1
ATOM 828 C CA . MET B 1 1 ? 28.174 6.655 8.799 1.00 39.62 1 MET B CA 1
ATOM 829 C C . MET B 1 1 ? 27.004 7.449 8.197 1.00 36.80 1 MET B C 1
ATOM 830 O O . MET B 1 1 ? 26.328 8.236 8.891 1.00 35.79 1 MET B O 1
ATOM 835 N N . LYS B 1 2 ? 26.775 7.216 6.906 1.00 34.26 2 LYS B N 1
ATOM 836 C CA . LYS B 1 2 ? 25.731 7.924 6.151 1.00 31.85 2 LYS B CA 1
ATOM 837 C C . LYS B 1 2 ? 24.344 7.431 6.565 1.00 29.87 2 LYS B C 1
ATOM 838 O O . LYS B 1 2 ? 24.092 6.255 6.645 1.00 28.71 2 LYS B O 1
ATOM 844 N N . LYS B 1 3 ? 23.469 8.363 6.849 1.00 26.65 3 LYS B N 1
ATOM 845 C CA . LYS B 1 3 ? 22.042 8.123 7.080 1.00 24.01 3 LYS B CA 1
ATOM 846 C C . LYS B 1 3 ? 21.233 8.678 5.883 1.00 23.69 3 LYS B C 1
ATOM 847 O O . LYS B 1 3 ? 21.775 9.350 4.959 1.00 21.98 3 LYS B O 1
ATOM 853 N N . HIS B 1 4 ? 19.954 8.351 5.869 1.00 21.68 4 HIS B N 1
ATOM 854 C CA . HIS B 1 4 ? 19.054 8.612 4.735 1.00 21.59 4 HIS B CA 1
ATOM 855 C C . HIS B 1 4 ? 17.871 9.290 5.345 1.00 23.07 4 HIS B C 1
ATOM 856 O O . HIS B 1 4 ? 17.041 8.642 6.009 1.00 25.10 4 HIS B O 1
ATOM 863 N N . ILE B 1 5 ? 17.777 10.603 5.067 1.00 21.75 5 ILE B N 1
ATOM 864 C CA . ILE B 1 5 ? 16.899 11.511 5.843 1.00 23.50 5 ILE B CA 1
ATOM 865 C C . ILE B 1 5 ? 15.814 12.152 4.981 1.00 24.10 5 ILE B C 1
ATOM 866 O O . ILE B 1 5 ? 16.082 12.607 3.852 1.00 23.46 5 ILE B O 1
ATOM 871 N N . ILE B 1 6 ? 14.576 12.176 5.496 1.00 22.84 6 ILE B N 1
ATOM 872 C CA . ILE B 1 6 ? 13.502 12.961 4.852 1.00 24.31 6 ILE B CA 1
ATOM 873 C C . ILE B 1 6 ? 13.226 14.180 5.712 1.00 23.65 6 ILE B C 1
ATOM 874 O O . ILE B 1 6 ? 12.817 14.003 6.901 1.00 24.06 6 ILE B O 1
ATOM 879 N N . ILE B 1 7 ? 13.351 15.390 5.141 1.00 24.12 7 ILE B N 1
ATOM 880 C CA . ILE B 1 7 ? 13.092 16.634 5.837 1.00 24.31 7 ILE B CA 1
ATOM 881 C C . ILE B 1 7 ? 11.785 17.210 5.315 1.00 26.49 7 ILE B C 1
ATOM 882 O O . ILE B 1 7 ? 11.586 17.315 4.095 1.00 24.73 7 ILE B O 1
ATOM 887 N N . LYS B 1 8 ? 10.910 17.584 6.253 1.00 28.16 8 LYS B N 1
ATOM 888 C CA . LYS B 1 8 ? 9.642 18.243 5.932 1.00 29.34 8 LYS B CA 1
ATOM 889 C C . LYS B 1 8 ? 9.769 19.701 6.262 1.00 30.55 8 LYS B C 1
ATOM 890 O O . LYS B 1 8 ? 10.206 20.088 7.371 1.00 30.77 8 LYS B O 1
ATOM 896 N N . THR B 1 9 ? 9.482 20.537 5.263 1.00 32.39 9 THR B N 1
ATOM 897 C CA . THR B 1 9 ? 9.596 21.994 5.385 1.00 35.95 9 THR B CA 1
ATOM 898 C C . THR B 1 9 ? 8.188 22.546 5.212 1.00 38.13 9 THR B C 1
ATOM 899 O O . THR B 1 9 ? 7.202 21.844 5.363 1.00 37.00 9 THR B O 1
ATOM 903 N N . ILE B 1 10 ? 8.079 23.820 4.835 1.00 42.76 10 ILE B N 1
ATOM 904 C CA . ILE B 1 10 ? 6.841 24.362 4.334 1.00 42.66 10 ILE B CA 1
ATOM 905 C C . ILE B 1 10 ? 7.032 24.704 2.824 1.00 43.45 10 ILE B C 1
ATOM 906 O O . ILE B 1 10 ? 8.138 24.967 2.420 1.00 41.17 10 ILE B O 1
ATOM 911 N N . PRO B 1 11 ? 5.975 24.693 1.972 1.00 43.74 11 PRO B N 1
ATOM 912 C CA . PRO B 1 11 ? 6.209 24.707 0.513 1.00 44.21 11 PRO B CA 1
ATOM 913 C C . PRO B 1 11 ? 6.925 25.950 -0.016 1.00 44.75 11 PRO B C 1
ATOM 914 O O . PRO B 1 11 ? 7.864 25.858 -0.861 1.00 45.26 11 PRO B O 1
ATOM 918 N N . LYS B 1 12 ? 6.588 27.086 0.575 1.00 45.11 12 LYS B N 1
ATOM 919 C CA . LYS B 1 12 ? 7.187 28.377 0.174 1.00 46.76 12 LYS B CA 1
ATOM 920 C C . LYS B 1 12 ? 8.663 28.452 0.602 1.00 46.19 12 LYS B C 1
ATOM 921 O O . LYS B 1 12 ? 9.410 29.305 0.121 1.00 47.04 12 LYS B O 1
ATOM 927 N N . LYS B 1 13 ? 9.076 27.556 1.498 1.00 46.45 13 LYS B N 1
ATOM 928 C CA . LYS B 1 13 ? 10.452 27.513 2.006 1.00 46.47 13 LYS B CA 1
ATOM 929 C C . LYS B 1 13 ? 11.311 26.329 1.508 1.00 45.60 13 LYS B C 1
ATOM 930 O O . LYS B 1 13 ? 12.489 26.202 1.904 1.00 45.48 13 LYS B O 1
ATOM 936 N N . GLU B 1 14 ? 10.771 25.474 0.653 1.00 43.91 14 GLU B N 1
ATOM 937 C CA . GLU B 1 14 ? 11.477 24.235 0.300 1.00 43.37 14 GLU B CA 1
ATOM 938 C C . GLU B 1 14 ? 12.816 24.360 -0.512 1.00 44.20 14 GLU B C 1
ATOM 939 O O . GLU B 1 14 ? 13.704 23.430 -0.476 1.00 43.39 14 GLU B O 1
ATOM 945 N N . GLU B 1 15 ? 12.939 25.438 -1.294 1.00 44.63 15 GLU B N 1
ATOM 946 C CA . GLU B 1 15 ? 14.159 25.661 -2.120 1.00 45.72 15 GLU B CA 1
ATOM 947 C C . GLU B 1 15 ? 15.344 26.082 -1.250 1.00 44.30 15 GLU B C 1
ATOM 948 O O . GLU B 1 15 ? 16.515 25.871 -1.617 1.00 43.73 15 GLU B O 1
ATOM 954 N N . ILE B 1 16 ? 15.031 26.658 -0.092 1.00 42.34 16 ILE B N 1
ATOM 955 C CA . ILE B 1 16 ? 16.027 26.977 0.920 1.00 41.61 16 ILE B CA 1
ATOM 956 C C . ILE B 1 16 ? 16.626 25.672 1.435 1.00 40.38 16 ILE B C 1
ATOM 957 O O . ILE B 1 16 ? 17.829 25.595 1.788 1.00 39.60 16 ILE B O 1
ATOM 962 N N . ILE B 1 17 ? 15.816 24.622 1.495 1.00 37.20 17 ILE B N 1
ATOM 963 C CA . ILE B 1 17 ? 16.364 23.344 1.910 1.00 37.22 17 ILE B CA 1
ATOM 964 C C . ILE B 1 17 ? 17.154 22.615 0.778 1.00 37.33 17 ILE B C 1
ATOM 965 O O . ILE B 1 17 ? 18.326 22.186 0.991 1.00 35.34 17 ILE B O 1
ATOM 970 N N . SER B 1 18 ? 16.543 22.437 -0.396 1.00 34.23 18 SER B N 1
ATOM 971 C CA . SER B 1 18 ? 17.154 21.574 -1.416 1.00 35.36 18 SER B CA 1
ATOM 972 C C . SER B 1 18 ? 18.395 22.267 -1.959 1.00 35.54 18 SER B C 1
ATOM 973 O O . SER B 1 18 ? 19.320 21.619 -2.412 1.00 39.49 18 SER B O 1
ATOM 976 N N . ARG B 1 19 ? 18.415 23.579 -1.930 1.00 34.00 19 ARG B N 1
ATOM 977 C CA . ARG B 1 19 ? 19.572 24.314 -2.411 1.00 35.07 19 ARG B CA 1
ATOM 978 C C . ARG B 1 19 ? 20.525 24.744 -1.296 1.00 33.50 19 ARG B C 1
ATOM 979 O O . ARG B 1 19 ? 21.673 24.279 -1.246 1.00 30.94 19 ARG B O 1
ATOM 987 N N . ASP B 1 20 ? 20.069 25.636 -0.433 1.00 30.14 20 ASP B N 1
ATOM 988 C CA . ASP B 1 20 ? 20.961 26.221 0.566 1.00 30.12 20 ASP B CA 1
ATOM 989 C C . ASP B 1 20 ? 21.488 25.196 1.594 1.00 28.06 20 ASP B C 1
ATOM 990 O O . ASP B 1 20 ? 22.723 25.180 1.921 1.00 24.85 20 ASP B O 1
ATOM 995 N N . LEU B 1 21 ? 20.582 24.386 2.188 1.00 27.11 21 LEU B N 1
ATOM 996 C CA . LEU B 1 21 ? 20.999 23.371 3.161 1.00 26.22 21 LEU B CA 1
ATOM 997 C C . LEU B 1 21 ? 21.942 22.367 2.521 1.00 26.47 21 LEU B C 1
ATOM 998 O O . LEU B 1 21 ? 22.992 22.060 3.079 1.00 24.73 21 LEU B O 1
ATOM 1003 N N . CYS B 1 22 ? 21.632 21.886 1.337 1.00 27.39 22 CYS B N 1
ATOM 1004 C CA . CYS B 1 22 ? 22.537 20.982 0.651 1.00 28.39 22 CYS B CA 1
ATOM 1005 C C . CYS B 1 22 ? 23.927 21.617 0.350 1.00 25.91 22 CYS B C 1
ATOM 1006 O O . CYS B 1 22 ? 24.949 20.924 0.516 1.00 25.87 22 CYS B O 1
ATOM 1010 N N . ASP B 1 23 ? 23.953 22.896 -0.067 1.00 24.81 23 ASP B N 1
ATOM 1011 C CA . ASP B 1 23 ? 25.235 23.631 -0.331 1.00 24.72 23 ASP B CA 1
ATOM 1012 C C . ASP B 1 23 ? 26.045 23.727 1.013 1.00 24.21 23 ASP B C 1
ATOM 1013 O O . ASP B 1 23 ? 27.288 23.575 1.061 1.00 22.37 23 ASP B O 1
ATOM 1018 N N . CYS B 1 24 ? 25.344 23.895 2.105 1.00 22.71 24 CYS B N 1
ATOM 1019 C CA . CYS B 1 24 ? 25.982 23.957 3.424 1.00 23.99 24 CYS B CA 1
ATOM 1020 C C . CYS B 1 24 ? 26.591 22.570 3.778 1.00 23.07 24 CYS B C 1
ATOM 1021 O O . CYS B 1 24 ? 27.773 22.494 4.188 1.00 22.99 24 CYS B O 1
ATOM 1024 N N . ILE B 1 25 ? 25.808 21.494 3.669 1.00 22.43 25 ILE B N 1
ATOM 1025 C CA . ILE B 1 25 ? 26.282 20.169 4.089 1.00 23.06 25 ILE B CA 1
ATOM 1026 C C . ILE B 1 25 ? 27.444 19.722 3.191 1.00 21.12 25 ILE B C 1
ATOM 1027 O O . ILE B 1 25 ? 28.393 19.014 3.643 1.00 21.28 25 ILE B O 1
ATOM 1032 N N . TYR B 1 26 ? 27.406 20.115 1.904 1.00 21.15 26 TYR B N 1
ATOM 1033 C CA . TYR B 1 26 ? 28.476 19.707 0.951 1.00 19.74 26 TYR B CA 1
ATOM 1034 C C . TYR B 1 26 ? 29.861 20.134 1.400 1.00 20.68 26 TYR B C 1
ATOM 1035 O O . TYR B 1 26 ? 30.857 19.506 1.128 1.00 21.49 26 TYR B O 1
ATOM 1044 N N . TYR B 1 27 ? 29.956 21.280 2.085 1.00 18.87 27 TYR B N 1
ATOM 1045 C CA . TYR B 1 27 ? 31.246 21.725 2.641 1.00 20.58 27 TYR B CA 1
ATOM 1046 C C . TYR B 1 27 ? 31.844 20.660 3.557 1.00 21.39 27 TYR B C 1
ATOM 1047 O O . TYR B 1 27 ? 33.072 20.406 3.571 1.00 21.64 27 TYR B O 1
ATOM 1056 N N . TYR B 1 28 ? 31.000 20.105 4.424 1.00 22.12 28 TYR B N 1
ATOM 1057 C CA . TYR B 1 28 ? 31.415 19.086 5.382 1.00 22.78 28 TYR B CA 1
ATOM 1058 C C . TYR B 1 28 ? 31.461 17.651 4.889 1.00 23.19 28 TYR B C 1
ATOM 1059 O O . TYR B 1 28 ? 32.235 16.854 5.426 1.00 23.10 28 TYR B O 1
ATOM 1068 N N . ASP B 1 29 ? 30.735 17.339 3.814 1.00 21.65 29 ASP B N 1
ATOM 1069 C CA . ASP B 1 29 ? 30.536 15.990 3.346 1.00 22.78 29 ASP B CA 1
ATOM 1070 C C . ASP B 1 29 ? 30.498 15.953 1.813 1.00 22.21 29 ASP B C 1
ATOM 1071 O O . ASP B 1 29 ? 29.511 16.249 1.155 1.00 21.86 29 ASP B O 1
ATOM 1076 N N . ASN B 1 30 ? 31.627 15.571 1.276 1.00 24.52 30 ASN B N 1
ATOM 1077 C CA . ASN B 1 30 ? 31.846 15.474 -0.149 1.00 25.94 30 ASN B CA 1
ATOM 1078 C C . ASN B 1 30 ? 30.935 14.454 -0.868 1.00 27.80 30 ASN B C 1
ATOM 1079 O O . ASN B 1 30 ? 30.814 14.500 -2.055 1.00 29.55 30 ASN B O 1
ATOM 1084 N N . SER B 1 31 ? 30.279 13.591 -0.101 1.00 26.97 31 SER B N 1
ATOM 1085 C CA . SER B 1 31 ? 29.459 12.499 -0.584 1.00 28.37 31 SER B CA 1
ATOM 1086 C C . SER B 1 31 ? 27.977 12.765 -0.433 1.00 27.65 31 SER B C 1
ATOM 1087 O O . SER B 1 31 ? 27.193 11.911 -0.768 1.00 29.18 31 SER B O 1
ATOM 1090 N N . VAL B 1 32 ? 27.576 13.961 0.010 1.00 24.50 32 VAL B N 1
ATOM 1091 C CA . VAL B 1 32 ? 26.124 14.292 0.143 1.00 25.78 32 VAL B CA 1
ATOM 1092 C C . VAL B 1 32 ? 25.313 14.195 -1.157 1.00 24.64 32 VAL B C 1
ATOM 1093 O O . VAL B 1 32 ? 25.759 14.539 -2.260 1.00 23.93 32 VAL B O 1
ATOM 1097 N N . ILE B 1 33 ? 24.102 13.649 -1.046 1.00 24.82 33 ILE B N 1
ATOM 1098 C CA . ILE B 1 33 ? 23.097 13.675 -2.087 1.00 24.41 33 ILE B CA 1
ATOM 1099 C C . ILE B 1 33 ? 21.844 14.306 -1.566 1.00 23.58 33 ILE B C 1
ATOM 1100 O O . ILE B 1 33 ? 21.483 14.077 -0.420 1.00 24.40 33 ILE B O 1
ATOM 1105 N N . CYS B 1 34 ? 21.230 15.164 -2.362 1.00 26.42 34 CYS B N 1
ATOM 1106 C CA . CYS B 1 34 ? 19.981 15.782 -2.038 1.00 28.25 34 CYS B CA 1
ATOM 1107 C C . CYS B 1 34 ? 19.011 15.887 -3.194 1.00 29.23 34 CYS B C 1
ATOM 1108 O O . CYS B 1 34 ? 19.362 16.333 -4.317 1.00 28.10 34 CYS B O 1
ATOM 1112 N N . LYS B 1 35 ? 17.763 15.600 -2.892 1.00 28.40 35 LYS B N 1
ATOM 1113 C CA . LYS B 1 35 ? 16.705 15.494 -3.932 1.00 29.20 35 LYS B CA 1
ATOM 1114 C C . LYS B 1 35 ? 15.334 15.948 -3.383 1.00 29.36 35 LYS B C 1
ATOM 1115 O O . LYS B 1 35 ? 14.813 15.301 -2.461 1.00 30.24 35 LYS B O 1
ATOM 1121 N N . PRO B 1 36 ? 14.720 16.999 -3.930 1.00 29.52 36 PRO B N 1
ATOM 1122 C CA . PRO B 1 36 ? 13.316 17.234 -3.580 1.00 29.56 36 PRO B CA 1
ATOM 1123 C C . PRO B 1 36 ? 12.443 16.058 -4.024 1.00 30.78 36 PRO B C 1
ATOM 1124 O O . PRO B 1 36 ? 12.602 15.446 -5.128 1.00 29.18 36 PRO B O 1
ATOM 1128 N N . ILE B 1 37 ? 11.531 15.654 -3.148 1.00 29.16 37 ILE B N 1
ATOM 1129 C CA . ILE B 1 37 ? 10.686 14.532 -3.488 1.00 31.57 37 ILE B CA 1
ATOM 1130 C C . ILE B 1 37 ? 9.195 14.917 -3.528 1.00 29.28 37 ILE B C 1
ATOM 1131 O O . ILE B 1 37 ? 8.369 14.170 -4.061 1.00 29.75 37 ILE B O 1
ATOM 1136 N N . GLY B 1 38 ? 8.879 16.052 -2.936 1.00 27.43 38 GLY B N 1
ATOM 1137 C CA . GLY B 1 38 ? 7.557 16.656 -3.054 1.00 25.98 38 GLY B CA 1
ATOM 1138 C C . GLY B 1 38 ? 7.585 18.124 -2.687 1.00 28.66 38 GLY B C 1
ATOM 1139 O O . GLY B 1 38 ? 8.631 18.693 -2.389 1.00 27.06 38 GLY B O 1
ATOM 1140 N N . PRO B 1 39 ? 6.437 18.770 -2.755 1.00 28.88 39 PRO B N 1
ATOM 1141 C CA . PRO B 1 39 ? 6.439 20.231 -2.541 1.00 29.69 39 PRO B CA 1
ATOM 1142 C C . PRO B 1 39 ? 7.016 20.744 -1.181 1.00 30.84 39 PRO B C 1
ATOM 1143 O O . PRO B 1 39 ? 7.526 21.871 -1.159 1.00 31.67 39 PRO B O 1
ATOM 1147 N N . SER B 1 40 ? 6.984 19.950 -0.127 1.00 28.91 40 SER B N 1
ATOM 1148 C CA . SER B 1 40 ? 7.486 20.321 1.201 1.00 29.45 40 SER B CA 1
ATOM 1149 C C . SER B 1 40 ? 8.456 19.252 1.761 1.00 29.46 40 SER B C 1
ATOM 1150 O O . SER B 1 40 ? 8.643 19.170 2.962 1.00 28.77 40 SER B O 1
ATOM 1153 N N . LYS B 1 41 ? 8.964 18.362 0.899 1.00 26.99 41 LYS B N 1
ATOM 1154 C CA . LYS B 1 41 ? 9.825 17.278 1.373 1.00 28.01 41 LYS B CA 1
ATOM 1155 C C . LYS B 1 41 ? 11.074 17.106 0.554 1.00 25.89 41 LYS B C 1
ATOM 1156 O O . LYS B 1 41 ? 11.027 17.084 -0.698 1.00 25.56 41 LYS B O 1
ATOM 1162 N N . VAL B 1 42 ? 12.182 16.912 1.266 1.00 24.51 42 VAL B N 1
ATOM 1163 C CA . VAL B 1 42 ? 13.529 16.773 0.670 1.00 24.20 42 VAL B CA 1
ATOM 1164 C C . VAL B 1 42 ? 14.280 15.575 1.272 1.00 23.68 42 VAL B C 1
ATOM 1165 O O . VAL B 1 42 ? 14.273 15.347 2.444 1.00 23.79 42 VAL B O 1
ATOM 1169 N N . TYR B 1 43 ? 14.858 14.800 0.387 1.00 23.09 43 TYR B N 1
ATOM 1170 C CA . TYR B 1 43 ? 15.748 13.717 0.766 1.00 20.91 43 TYR B CA 1
ATOM 1171 C C . TYR B 1 43 ? 17.193 14.200 0.844 1.00 21.96 43 TYR B C 1
ATOM 1172 O O . TYR B 1 43 ? 17.684 14.872 -0.080 1.00 23.31 43 TYR B O 1
ATOM 1181 N N . VAL B 1 44 ? 17.873 13.850 1.940 1.00 21.48 44 VAL B N 1
ATOM 1182 C CA . VAL B 1 44 ? 19.245 14.139 2.104 1.00 23.70 44 VAL B CA 1
ATOM 1183 C C . VAL B 1 44 ? 19.970 12.876 2.614 1.00 22.46 44 VAL B C 1
ATOM 1184 O O . VAL B 1 44 ? 19.479 12.247 3.584 1.00 22.05 44 VAL B O 1
ATOM 1188 N N . SER B 1 45 ? 21.162 12.563 2.081 1.00 21.75 45 SER B N 1
ATOM 1189 C CA . SER B 1 45 ? 21.973 11.507 2.636 1.00 22.71 45 SER B CA 1
ATOM 1190 C C . SER B 1 45 ? 23.318 12.128 3.110 1.00 23.16 45 SER B C 1
ATOM 1191 O O . SER B 1 45 ? 24.095 12.567 2.309 1.00 22.36 45 SER B O 1
ATOM 1195 N N . THR B 1 46 ? 23.525 12.014 4.425 1.00 21.78 46 THR B N 1
ATOM 1196 C CA . THR B 1 46 ? 24.745 12.453 5.119 1.00 21.22 46 THR B CA 1
ATOM 1197 C C . THR B 1 46 ? 24.745 11.848 6.554 1.00 23.05 46 THR B C 1
ATOM 1198 O O . THR B 1 46 ? 23.750 11.200 6.940 1.00 23.13 46 THR B O 1
ATOM 1202 N N . SER B 1 47 ? 25.850 12.036 7.298 1.00 22.80 47 SER B N 1
ATOM 1203 C CA . SER B 1 47 ? 25.838 11.586 8.686 1.00 23.66 47 SER B CA 1
ATOM 1204 C C . SER B 1 47 ? 24.971 12.486 9.529 1.00 25.28 47 SER B C 1
ATOM 1205 O O . SER B 1 47 ? 24.810 13.667 9.211 1.00 23.90 47 SER B O 1
ATOM 1208 N N . LEU B 1 48 ? 24.506 11.995 10.668 1.00 25.61 48 LEU B N 1
ATOM 1209 C CA . LEU B 1 48 ? 23.770 12.926 11.572 1.00 27.24 48 LEU B CA 1
ATOM 1210 C C . LEU B 1 48 ? 24.632 14.088 12.097 1.00 27.27 48 LEU B C 1
ATOM 1211 O O . LEU B 1 48 ? 24.172 15.221 12.174 1.00 27.57 48 LEU B O 1
ATOM 1216 N N . GLU B 1 49 ? 25.904 13.819 12.349 1.00 28.12 49 GLU B N 1
ATOM 1217 C CA . GLU B 1 49 ? 26.815 14.890 12.812 1.00 27.73 49 GLU B CA 1
ATOM 1218 C C . GLU B 1 49 ? 26.988 16.034 11.760 1.00 26.14 49 GLU B C 1
ATOM 1219 O O . GLU B 1 49 ? 26.877 17.229 12.097 1.00 25.52 49 GLU B O 1
ATOM 1225 N N . ASN B 1 50 ? 27.185 15.666 10.479 1.00 25.17 50 ASN B N 1
ATOM 1226 C CA . ASN B 1 50 ? 27.273 16.646 9.410 1.00 25.16 50 ASN B CA 1
ATOM 1227 C C . ASN B 1 50 ? 25.971 17.368 9.140 1.00 24.66 50 ASN B C 1
ATOM 1228 O O . ASN B 1 50 ? 25.956 18.582 8.875 1.00 26.93 50 ASN B O 1
ATOM 1233 N N . LEU B 1 51 ? 24.839 16.657 9.191 1.00 24.76 51 LEU B N 1
ATOM 1234 C CA . LEU B 1 51 ? 23.552 17.300 9.080 1.00 25.61 51 LEU B CA 1
ATOM 1235 C C . LEU B 1 51 ? 23.396 18.425 10.128 1.00 25.82 51 LEU B C 1
ATOM 1236 O O . LEU B 1 51 ? 23.030 19.559 9.761 1.00 27.98 51 LEU B O 1
ATOM 1241 N N . GLU B 1 52 ? 23.726 18.111 11.369 1.00 26.18 52 GLU B N 1
ATOM 1242 C CA . GLU B 1 52 ? 23.502 18.994 12.518 1.00 27.94 52 GLU B CA 1
ATOM 1243 C C . GLU B 1 52 ? 24.426 20.183 12.486 1.00 27.95 52 GLU B C 1
ATOM 1244 O O . GLU B 1 52 ? 24.020 21.263 12.936 1.00 29.44 52 GLU B O 1
ATOM 1250 N N . LYS B 1 53 ? 25.597 20.073 11.850 1.00 26.51 53 LYS B N 1
ATOM 1251 C CA . LYS B 1 53 ? 26.439 21.257 11.682 1.00 27.47 53 LYS B CA 1
ATOM 1252 C C . LYS B 1 53 ? 25.756 22.433 10.953 1.00 27.62 53 LYS B C 1
ATOM 1253 O O . LYS B 1 53 ? 26.041 23.649 11.192 1.00 29.10 53 LYS B O 1
ATOM 1259 N N . CYS B 1 54 ? 24.883 22.071 10.009 1.00 27.67 54 CYS B N 1
ATOM 1260 C CA . CYS B 1 54 ? 24.104 23.023 9.249 1.00 26.48 54 CYS B CA 1
ATOM 1261 C C . CYS B 1 54 ? 22.714 23.247 9.868 1.00 28.02 54 CYS B C 1
ATOM 1262 O O . CYS B 1 54 ? 22.270 24.373 10.008 1.00 27.54 54 CYS B O 1
ATOM 1265 N N . LEU B 1 55 ? 22.021 2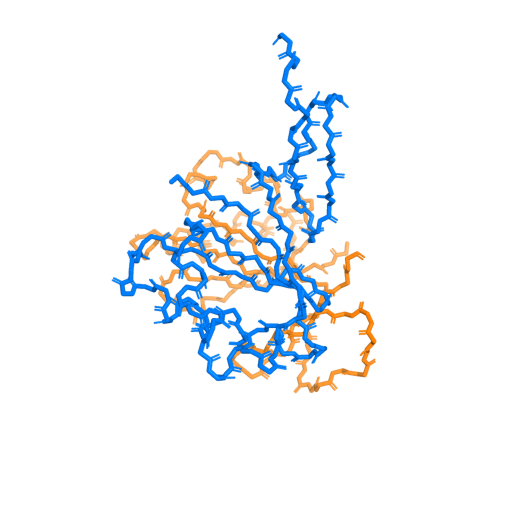2.160 10.168 1.00 27.32 55 LEU B N 1
ATOM 1266 C CA . LEU B 1 55 ? 20.617 22.243 10.545 1.00 29.87 55 LEU B CA 1
ATOM 1267 C C . LEU B 1 55 ? 20.423 22.986 11.907 1.00 30.42 55 LEU B C 1
ATOM 1268 O O . LEU B 1 55 ? 19.331 23.530 12.158 1.00 32.92 55 LEU B O 1
ATOM 1273 N N . GLN B 1 56 ? 21.461 23.029 12.737 1.00 29.27 56 GLN B N 1
ATOM 1274 C CA . GLN B 1 56 ? 21.465 23.755 14.044 1.00 30.83 56 GLN B CA 1
ATOM 1275 C C . GLN B 1 56 ? 21.410 25.267 13.886 1.00 29.17 56 GLN B C 1
ATOM 1276 O O . GLN B 1 56 ? 21.011 25.959 14.845 1.00 31.25 56 GLN B O 1
ATOM 1282 N N . LEU B 1 57 ? 21.832 25.775 12.735 1.00 26.54 57 LEU B N 1
ATOM 1283 C CA . LEU B 1 57 ? 21.829 27.213 12.559 1.00 26.58 57 LEU B CA 1
ATOM 1284 C C . LEU B 1 57 ? 20.370 27.666 12.432 1.00 25.79 57 LEU B C 1
ATOM 1285 O O . LEU B 1 57 ? 19.593 26.985 11.793 1.00 26.12 57 LEU B O 1
ATOM 1290 N N . HIS B 1 58 ? 20.026 28.829 13.034 1.00 25.66 58 HIS B N 1
ATOM 1291 C CA . HIS B 1 58 ? 18.623 29.196 13.192 1.00 25.29 58 HIS B CA 1
ATOM 1292 C C . HIS B 1 58 ? 17.948 29.358 11.815 1.00 25.63 58 HIS B C 1
ATOM 1293 O O . HIS B 1 58 ? 16.774 29.042 11.657 1.00 26.47 58 HIS B O 1
ATOM 1300 N N . TYR B 1 59 ? 18.699 29.898 10.845 1.00 24.89 59 TYR B N 1
ATOM 1301 C CA . TYR B 1 59 ? 18.283 30.035 9.435 1.00 27.57 59 TYR B CA 1
ATOM 1302 C C . TYR B 1 59 ? 17.595 28.828 8.878 1.00 27.20 59 TYR B C 1
ATOM 1303 O O . TYR B 1 59 ? 16.539 28.932 8.216 1.00 28.46 59 TYR B O 1
ATOM 1312 N N . PHE B 1 60 ? 18.147 27.664 9.222 1.00 27.71 60 PHE B N 1
ATOM 1313 C CA . PHE B 1 60 ? 17.570 26.403 8.767 1.00 26.33 60 PHE B CA 1
ATOM 1314 C C . PHE B 1 60 ? 16.610 25.809 9.759 1.00 28.63 60 PHE B C 1
ATOM 1315 O O . PHE B 1 60 ? 15.584 25.267 9.364 1.00 28.20 60 PHE B O 1
ATOM 1323 N N . LYS B 1 61 ? 16.946 25.877 11.044 1.00 28.46 61 LYS B N 1
ATOM 1324 C CA . LYS B 1 61 ? 16.131 25.251 12.085 1.00 31.44 61 LYS B CA 1
ATOM 1325 C C . LYS B 1 61 ? 14.702 25.748 12.024 1.00 32.42 61 LYS B C 1
ATOM 1326 O O . LYS B 1 61 ? 13.771 24.976 12.236 1.00 33.32 61 LYS B O 1
ATOM 1332 N N . LYS B 1 62 ? 14.534 27.019 11.735 1.00 31.40 62 LYS B N 1
ATOM 1333 C CA . LYS B 1 62 ? 13.175 27.604 11.790 1.00 34.87 62 LYS B CA 1
ATOM 1334 C C . LYS B 1 62 ? 12.189 27.089 10.719 1.00 36.13 62 LYS B C 1
ATOM 1335 O O . LYS B 1 62 ? 10.924 27.045 10.939 1.00 36.21 62 LYS B O 1
ATOM 1341 N N . LEU B 1 63 ? 12.752 26.627 9.614 1.00 35.40 63 LEU B N 1
ATOM 1342 C CA . LEU B 1 63 ? 12.021 26.134 8.446 1.00 35.61 63 LEU B CA 1
ATOM 1343 C C . LEU B 1 63 ? 11.645 24.621 8.484 1.00 35.61 63 LEU B C 1
ATOM 1344 O O . LEU B 1 63 ? 10.906 24.138 7.623 1.00 37.30 63 LEU B O 1
ATOM 1349 N N . VAL B 1 64 ? 12.218 23.881 9.411 1.00 34.46 64 VAL B N 1
ATOM 1350 C CA . VAL B 1 64 ? 12.034 22.448 9.452 1.00 34.47 64 VAL B CA 1
ATOM 1351 C C . VAL B 1 64 ? 10.928 22.105 10.412 1.00 35.56 64 VAL B C 1
ATOM 1352 O O . VAL B 1 64 ? 10.999 22.398 11.632 1.00 34.88 64 VAL B O 1
ATOM 1356 N N . LYS B 1 65 ? 9.891 21.487 9.870 1.00 35.16 65 LYS B N 1
ATOM 1357 C CA . LYS B 1 65 ? 8.759 21.019 10.639 1.00 36.55 65 LYS B CA 1
ATOM 1358 C C . LYS B 1 65 ? 9.152 19.717 11.348 1.00 37.47 65 LYS B C 1
ATOM 1359 O O . LYS B 1 65 ? 8.935 19.525 12.557 1.00 37.48 65 LYS B O 1
ATOM 1365 N N . ASN B 1 66 ? 9.785 18.815 10.602 1.00 36.97 66 ASN B N 1
ATOM 1366 C CA . ASN B 1 66 ? 10.312 17.612 11.220 1.00 35.93 66 ASN B CA 1
ATOM 1367 C C . ASN B 1 66 ? 11.276 16.897 10.264 1.00 34.16 66 ASN B C 1
ATOM 1368 O O . ASN B 1 66 ? 11.322 17.236 9.047 1.00 30.48 66 ASN B O 1
ATOM 1373 N N . ILE B 1 67 ? 12.054 15.979 10.854 1.00 32.00 67 ILE B N 1
ATOM 1374 C CA . ILE B 1 67 ? 12.962 15.086 10.090 1.00 31.84 67 ILE B CA 1
ATOM 1375 C C . ILE B 1 67 ? 12.629 13.656 10.441 1.00 29.33 67 ILE B C 1
ATOM 1376 O O . ILE B 1 67 ? 12.227 13.354 11.572 1.00 30.06 67 ILE B O 1
ATOM 1381 N N . GLU B 1 68 ? 12.705 12.803 9.444 1.00 27.73 68 GLU B N 1
ATOM 1382 C CA . GLU B 1 68 ? 12.606 11.370 9.638 1.00 26.75 68 GLU B CA 1
ATOM 1383 C C . GLU B 1 68 ? 13.948 10.731 9.263 1.00 26.02 68 GLU B C 1
ATOM 1384 O O . GLU B 1 68 ? 14.416 10.901 8.123 1.00 24.63 68 GLU B O 1
ATOM 1390 N N . ILE B 1 69 ? 14.561 9.987 10.191 1.00 23.85 69 ILE B N 1
ATOM 1391 C CA . ILE B 1 69 ? 15.879 9.361 9.969 1.00 23.67 69 ILE B CA 1
ATOM 1392 C C . ILE B 1 69 ? 15.762 7.881 9.660 1.00 23.45 69 ILE B C 1
ATOM 1393 O O . ILE B 1 69 ? 15.074 7.116 10.351 1.00 24.70 69 ILE B O 1
ATOM 1398 N N . PHE B 1 70 ? 16.383 7.520 8.555 1.00 21.33 70 PHE B N 1
ATOM 1399 C CA . PHE B 1 70 ? 16.506 6.118 8.201 1.00 19.21 70 PHE B CA 1
ATOM 1400 C C . PHE B 1 70 ? 17.982 5.719 8.073 1.00 22.11 70 PHE B C 1
ATOM 1401 O O . PHE B 1 70 ? 18.878 6.505 7.883 1.00 21.44 70 PHE B O 1
ATOM 1409 N N . ASP B 1 71 ? 18.225 4.411 8.225 1.00 20.35 71 ASP B N 1
ATOM 1410 C CA . ASP B 1 71 ? 19.587 3.843 8.255 1.00 21.80 71 ASP B CA 1
ATOM 1411 C C . ASP B 1 71 ? 20.085 3.405 6.867 1.00 22.39 71 ASP B C 1
ATOM 1412 O O . ASP B 1 71 ? 21.328 3.452 6.596 1.00 21.41 71 ASP B O 1
ATOM 1417 N N . GLU B 1 72 ? 19.139 2.998 5.999 1.00 21.41 72 GLU B N 1
ATOM 1418 C CA . GLU B 1 72 ? 19.470 2.402 4.691 1.00 21.27 72 GLU B CA 1
ATOM 1419 C C . GLU B 1 72 ? 18.449 2.720 3.614 1.00 21.66 72 GLU B C 1
ATOM 1420 O O . GLU B 1 72 ? 17.242 3.033 3.913 1.00 21.78 72 GLU B O 1
ATOM 1426 N N . VAL B 1 73 ? 18.907 2.653 2.349 1.00 19.35 73 VAL B N 1
ATOM 1427 C CA . VAL B 1 73 ? 18.030 2.702 1.169 1.00 20.90 73 VAL B CA 1
ATOM 1428 C C . VAL B 1 73 ? 18.345 1.513 0.243 1.00 18.93 73 VAL B C 1
ATOM 1429 O O . VAL B 1 73 ? 19.517 1.114 0.086 1.00 19.75 73 VAL B O 1
ATOM 1433 N N . HIS B 1 74 ? 17.293 0.986 -0.364 1.00 19.73 74 HIS B N 1
ATOM 1434 C CA . HIS B 1 74 ? 17.432 -0.207 -1.281 1.00 18.79 74 HIS B CA 1
ATOM 1435 C C . HIS B 1 74 ? 16.440 -0.179 -2.466 1.00 19.09 74 HIS B C 1
ATOM 1436 O O . HIS B 1 74 ? 15.333 0.389 -2.381 1.00 19.63 74 HIS B O 1
ATOM 1443 N N . ASN B 1 75 ? 16.845 -0.759 -3.593 1.00 20.44 75 ASN B N 1
ATOM 1444 C CA . ASN B 1 75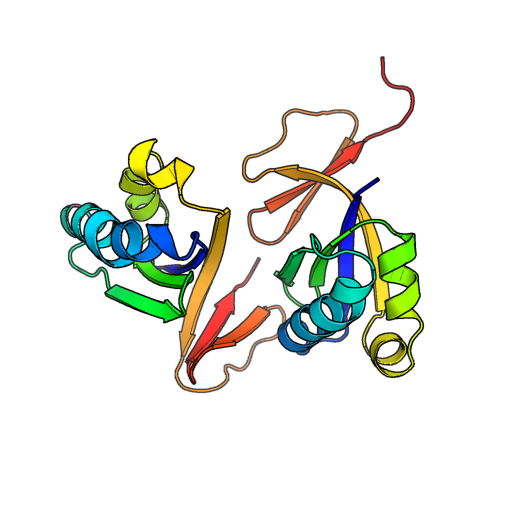 ? 15.974 -0.865 -4.748 1.00 21.61 75 ASN B CA 1
ATOM 1445 C C . ASN B 1 75 ? 14.947 -2.009 -4.695 1.00 23.13 75 ASN B C 1
ATOM 1446 O O . ASN B 1 75 ? 14.013 -2.094 -5.527 1.00 25.33 75 ASN B O 1
ATOM 1451 N N . SER B 1 76 ? 15.152 -2.898 -3.740 1.00 22.42 76 SER B N 1
ATOM 1452 C CA . SER B 1 76 ? 14.261 -4.038 -3.570 1.00 24.53 76 SER B CA 1
ATOM 1453 C C . SER B 1 76 ? 13.962 -4.313 -2.068 1.00 26.04 76 SER B C 1
ATOM 1454 O O . SER B 1 76 ? 14.624 -3.833 -1.217 1.00 26.65 76 SER B O 1
ATOM 1457 N N . LYS B 1 77 ? 12.889 -5.037 -1.794 1.00 26.99 77 LYS B N 1
ATOM 1458 C CA . LYS B 1 77 ? 12.420 -5.167 -0.442 1.00 29.52 77 LYS B CA 1
ATOM 1459 C C . LYS B 1 77 ? 13.379 -6.035 0.415 1.00 31.05 77 LYS B C 1
ATOM 1460 O O . LYS B 1 77 ? 13.667 -7.153 0.001 1.00 26.10 77 LYS B O 1
ATOM 1466 N N . PRO B 1 78 ? 13.950 -5.516 1.510 1.00 31.84 78 PRO B N 1
ATOM 1467 C CA . PRO B 1 78 ? 14.898 -6.291 2.334 1.00 32.90 78 PRO B CA 1
ATOM 1468 C C . PRO B 1 78 ? 14.172 -7.384 3.227 1.00 31.96 78 PRO B C 1
ATOM 1469 O O . PRO B 1 78 ? 12.971 -7.214 3.417 1.00 31.58 78 PRO B O 1
ATOM 1473 N N . ASN B 1 79 ? 14.882 -8.445 3.596 1.00 33.37 79 ASN B N 1
ATOM 1474 C CA . ASN B 1 79 ? 14.450 -9.445 4.551 1.00 34.65 79 ASN B CA 1
ATOM 1475 C C . ASN B 1 79 ? 14.868 -8.966 5.929 1.00 34.52 79 ASN B C 1
ATOM 1476 O O . ASN B 1 79 ? 16.059 -9.110 6.318 1.00 37.21 79 ASN B O 1
ATOM 1481 N N . CYS B 1 80 ? 13.955 -8.388 6.683 1.00 34.68 80 CYS B N 1
ATOM 1482 C CA . CYS B 1 80 ? 14.282 -8.071 8.077 1.00 35.68 80 CYS B CA 1
ATOM 1483 C C . CYS B 1 80 ? 13.098 -8.245 9.011 1.00 35.40 80 CYS B C 1
ATOM 1484 O O . CYS B 1 80 ? 11.953 -8.274 8.576 1.00 37.58 80 CYS B O 1
ATOM 1487 N N . ASP B 1 81 ? 13.392 -8.395 10.292 1.00 34.45 81 ASP B N 1
ATOM 1488 C CA . ASP B 1 81 ? 12.399 -8.741 11.305 1.00 34.61 81 ASP B CA 1
ATOM 1489 C C . ASP B 1 81 ? 12.025 -7.464 12.066 1.00 33.46 81 ASP B C 1
ATOM 1490 O O . ASP B 1 81 ? 11.010 -6.825 11.800 1.00 34.09 81 ASP B O 1
ATOM 1495 N N . LYS B 1 82 ? 12.921 -6.992 12.900 1.00 33.80 82 LYS B N 1
ATOM 1496 C CA . LYS B 1 82 ? 12.631 -5.894 13.811 1.00 34.86 82 LYS B CA 1
ATOM 1497 C C . LYS B 1 82 ? 13.121 -4.605 13.167 1.00 33.95 82 LYS B C 1
ATOM 1498 O O . LYS B 1 82 ? 14.080 -3.942 13.637 1.00 33.52 82 LYS B O 1
ATOM 1504 N N . CYS B 1 83 ? 12.459 -4.263 12.058 1.00 32.20 83 CYS B N 1
ATOM 1505 C CA . CYS B 1 83 ? 12.829 -3.082 11.259 1.00 31.93 83 CYS B CA 1
ATOM 1506 C C . CYS B 1 83 ? 11.578 -2.379 10.704 1.00 29.20 83 CYS B C 1
ATOM 1507 O O . CYS B 1 83 ? 10.563 -3.013 10.438 1.00 29.94 83 CYS B O 1
ATOM 1510 N N . LEU B 1 84 ? 11.664 -1.071 10.511 1.00 25.92 84 LEU B N 1
ATOM 1511 C CA . LEU B 1 84 ? 10.594 -0.302 9.891 1.00 23.58 84 LEU B CA 1
ATOM 1512 C C . LEU B 1 84 ? 11.021 -0.120 8.401 1.00 23.14 84 LEU B C 1
ATOM 1513 O O . LEU B 1 84 ? 12.145 0.362 8.121 1.00 23.05 84 LEU B O 1
ATOM 1518 N N . ILE B 1 85 ? 10.111 -0.490 7.508 1.00 23.53 85 ILE B N 1
ATOM 1519 C CA . ILE B 1 85 ? 10.330 -0.361 6.036 1.00 23.25 85 ILE B CA 1
ATOM 1520 C C . ILE B 1 85 ? 9.263 0.627 5.512 1.00 25.32 85 ILE B C 1
ATOM 1521 O O . ILE B 1 85 ? 8.050 0.404 5.677 1.00 25.43 85 ILE B O 1
ATOM 1526 N N . VAL B 1 86 ? 9.726 1.706 4.895 1.00 23.57 86 VAL B N 1
ATOM 1527 C CA . VAL B 1 86 ? 8.873 2.765 4.267 1.00 23.68 86 VAL B CA 1
ATOM 1528 C C . VAL B 1 86 ? 9.268 2.884 2.799 1.00 23.60 86 VAL B C 1
ATOM 1529 O O . VAL B 1 86 ? 10.416 3.075 2.511 1.00 23.53 86 VAL B O 1
ATOM 1533 N N . GLU B 1 87 ? 8.344 2.679 1.869 1.00 22.54 87 GLU B N 1
ATOM 1534 C CA . GLU B 1 87 ? 8.682 2.746 0.443 1.00 23.52 87 GLU B CA 1
ATOM 1535 C C . GLU B 1 87 ? 8.257 4.094 -0.069 1.00 23.23 87 GLU B C 1
ATOM 1536 O O . GLU B 1 87 ? 7.078 4.459 0.095 1.00 25.36 87 GLU B O 1
ATOM 1542 N N . ILE B 1 88 ? 9.196 4.843 -0.654 1.00 22.93 88 ILE B N 1
ATOM 1543 C CA . ILE B 1 88 ? 8.962 6.186 -1.177 1.00 23.40 88 ILE B CA 1
ATOM 1544 C C . ILE B 1 88 ? 9.493 6.284 -2.614 1.00 22.83 88 ILE B C 1
ATOM 1545 O O . ILE B 1 88 ? 10.678 6.190 -2.817 1.00 22.04 88 ILE B O 1
ATOM 1550 N N . GLY B 1 89 ? 8.634 6.527 -3.592 1.00 23.30 89 GLY B N 1
ATOM 1551 C CA . GLY B 1 89 ? 9.115 6.816 -4.969 1.00 24.07 89 GLY B CA 1
ATOM 1552 C C . GLY B 1 89 ? 9.870 5.657 -5.615 1.00 24.28 89 GLY B C 1
ATOM 1553 O O . GLY B 1 89 ? 10.771 5.902 -6.462 1.00 26.80 89 GLY B O 1
ATOM 1554 N N . GLY B 1 90 ? 9.536 4.437 -5.218 1.00 23.88 90 GLY B N 1
ATOM 1555 C CA . GLY B 1 90 ? 10.218 3.258 -5.705 1.00 22.98 90 GLY B CA 1
ATOM 1556 C C . GLY B 1 90 ? 11.485 2.817 -4.972 1.00 21.87 90 GLY B C 1
ATOM 1557 O O . GLY B 1 90 ? 12.156 1.843 -5.385 1.00 24.27 90 GLY B O 1
ATOM 1558 N N . VAL B 1 91 ? 11.763 3.461 -3.850 1.00 19.83 91 VAL B N 1
ATOM 1559 C CA . VAL B 1 91 ? 12.940 3.272 -2.999 1.00 21.02 91 VAL B CA 1
ATOM 1560 C C . VAL B 1 91 ? 12.466 2.808 -1.614 1.00 22.01 91 VAL B C 1
ATOM 1561 O O . VAL B 1 91 ? 11.611 3.418 -0.964 1.00 21.45 91 VAL B O 1
ATOM 1565 N N . TYR B 1 92 ? 13.088 1.742 -1.105 1.00 20.52 92 TYR B N 1
ATOM 1566 C CA . TYR B 1 92 ? 12.740 1.179 0.184 1.00 21.39 92 TYR B CA 1
ATOM 1567 C C . TYR B 1 92 ? 13.727 1.770 1.220 1.00 22.07 92 TYR B C 1
ATOM 1568 O O . TYR B 1 92 ? 14.941 1.529 1.171 1.00 24.16 92 TYR B O 1
ATOM 1577 N N . PHE B 1 93 ? 13.166 2.467 2.191 1.00 22.12 93 PHE B N 1
ATOM 1578 C CA . PHE B 1 93 ? 13.897 3.091 3.329 1.00 21.11 93 PHE B CA 1
ATOM 1579 C C . PHE B 1 93 ? 13.760 2.126 4.552 1.00 22.34 93 PHE B C 1
ATOM 1580 O O . PHE B 1 93 ? 12.672 1.689 4.812 1.00 23.06 93 PHE B O 1
ATOM 1588 N N . VAL B 1 94 ? 14.849 1.930 5.283 1.00 22.01 94 VAL B N 1
ATOM 1589 C CA . VAL B 1 94 ? 14.890 0.963 6.402 1.00 23.26 94 VAL B CA 1
ATOM 1590 C C . VAL B 1 94 ? 15.429 1.659 7.675 1.00 22.50 94 VAL B C 1
ATOM 1591 O O . VAL B 1 94 ? 16.489 2.306 7.617 1.00 21.27 94 VAL B O 1
ATOM 1595 N N . ARG B 1 95 ? 14.726 1.494 8.802 1.00 24.38 95 ARG B N 1
ATOM 1596 C CA . ARG B 1 95 ? 15.218 1.965 10.082 1.00 27.59 95 ARG B CA 1
ATOM 1597 C C . ARG B 1 95 ? 15.176 0.825 11.100 1.00 29.09 95 ARG B C 1
ATOM 1598 O O . ARG B 1 95 ? 14.152 0.179 11.249 1.00 25.58 95 ARG B O 1
ATOM 1606 N N . ARG B 1 96 ? 16.255 0.653 11.855 1.00 31.96 96 ARG B N 1
ATOM 1607 C CA . ARG B 1 96 ? 16.194 -0.080 13.146 1.00 36.92 96 ARG B CA 1
ATOM 1608 C C . ARG B 1 96 ? 16.255 0.893 14.342 1.00 38.76 96 ARG B C 1
ATOM 1609 O O . ARG B 1 96 ? 16.985 1.896 14.300 1.00 38.87 96 ARG B O 1
ATOM 1617 N N . VAL B 1 97 ? 15.485 0.617 15.401 1.00 42.65 97 VAL B N 1
ATOM 1618 C CA . VAL B 1 97 ? 15.479 1.489 16.590 1.00 44.45 97 VAL B CA 1
ATOM 1619 C C . VAL B 1 97 ? 16.059 0.813 17.851 1.00 46.05 97 VAL B C 1
ATOM 1620 O O . VAL B 1 97 ? 15.831 -0.382 18.091 1.00 47.31 97 VAL B O 1
#

Sequence (198 aa):
MKKHIIIKTIPKKEEIISRDLCDCIYYYDNSVICKPIGPSKVYVSTSLENLEKCLQLHYFKKLVKNIEIFDEVHNSKPNCDKCLIVEIGGVYFVRRVNGVPMKKHIIIKTIPKKEEIISRDLCDCIYYYDNSVICKPIGPSKVYVSTSLENLEKCLQLHYFKKLVKNIEIFDEVHNSKPNCDKCLIVEIGGVYFVRRV

Solvent-accessible surface area: 11661 Å² total; per-residue (Å²): 199,109,49,35,0,0,0,57,0,55,81,108,92,4,36,69,0,6,125,40,0,28,110,32,0,118,178,92,23,100,71,19,92,24,38,18,10,0,29,11,49,0,18,0,11,0,29,81,98,26,0,75,59,0,28,96,83,132,93,6,136,136,19,28,109,71,56,57,59,0,52,40,50,65,137,82,163,24,141,22,136,134,24,83,68,42,95,14,15,37,32,29,0,0,90,1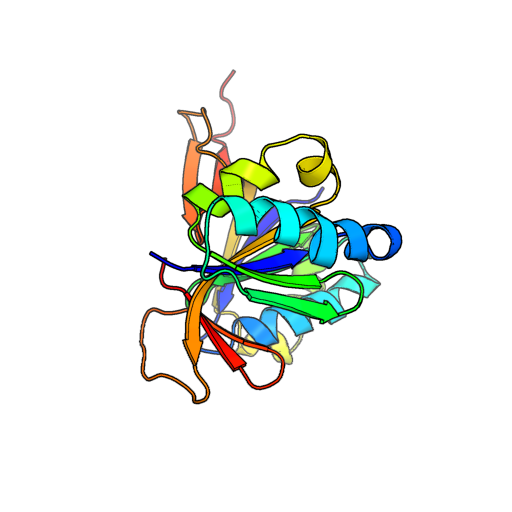18,86,146,81,64,169,183,81,31,20,0,2,0,63,0,61,83,202,94,22,104,42,0,24,132,38,0,22,96,31,0,130,179,98,23,133,70,18,90,30,107,80,74,24,111,13,81,0,19,1,2,0,22,62,126,24,0,77,69,0,12,110,87,134,126,12,136,150,22,32,126,45,48,30,38,4,32,55,48,71,136,67,145,33,160,21,118,160,2,4,23,8,71,52,81,50,51,47,9,0,34,119,101

Radius of gyration: 17.67 Å; Cα contacts (8 Å, |Δi|>4): 381; chains: 2; bounding box: 46×40×49 Å